Protein AF-A0A2V6IZF4-F1 (afdb_monomer_lite)

pLDDT: mean 82.44, std 20.6, range [27.8, 96.38]

Secondary structure (DSSP, 8-state):
--------STTTTTTTS---------------PPPP-----S--S-HHHHHHHHHTTS-HHHHHHHHHHHHHHHHHHHHHHHHHHHHHHHHHHTTHHHHHHHHHHHH-S-HHHHHHHHHHHHHHHHHHHHHHHHHIIIIIIHHHTT-----HHHHHHHHHHHHHHHHHHHHHHHHHHHHHHHH-TTTHHHHHHHHHHHHHHHHHHHIIIIIHHHH--EEE---HHHHHHHHHHHHHTT------EEE-

Radius of gyration: 24.0 Å; chains: 1; bounding box: 60×42×65 Å

Structure (mmCIF, N/CA/C/O backbone):
data_AF-A0A2V6IZF4-F1
#
_entry.id   AF-A0A2V6IZF4-F1
#
loop_
_atom_site.group_PDB
_atom_site.id
_atom_site.type_symbol
_atom_site.label_atom_id
_atom_site.label_alt_id
_atom_site.label_comp_id
_atom_site.label_asym_id
_atom_site.label_entity_id
_atom_site.label_seq_id
_atom_site.pdbx_PDB_ins_code
_atom_site.Cartn_x
_atom_site.Cartn_y
_atom_site.Cartn_z
_atom_site.occupancy
_atom_site.B_iso_or_equiv
_atom_site.auth_seq_id
_atom_site.auth_comp_id
_atom_site.auth_asym_id
_atom_site.auth_atom_id
_atom_site.pdbx_PDB_model_num
ATOM 1 N N . MET A 1 1 ? -26.951 24.761 8.069 1.00 35.50 1 MET A N 1
ATOM 2 C CA . MET A 1 1 ? -27.111 23.319 7.785 1.00 35.50 1 MET A CA 1
ATOM 3 C C . MET A 1 1 ? -26.136 22.961 6.669 1.00 35.50 1 MET A C 1
ATOM 5 O O . MET A 1 1 ? -26.513 22.867 5.514 1.00 35.50 1 MET A O 1
ATOM 9 N N . ILE A 1 2 ? -24.845 22.938 7.017 1.00 33.56 2 ILE A N 1
ATOM 10 C CA . ILE A 1 2 ? -23.708 22.856 6.089 1.00 33.56 2 ILE A CA 1
ATOM 11 C C . ILE A 1 2 ? -23.237 21.404 6.117 1.00 33.56 2 ILE A C 1
ATOM 13 O O . ILE A 1 2 ? -22.763 20.916 7.146 1.00 33.56 2 ILE A O 1
ATOM 17 N N . LEU A 1 3 ? -23.485 20.700 5.016 1.00 31.95 3 LEU A N 1
ATOM 18 C CA . LEU A 1 3 ? -23.194 19.286 4.853 1.00 31.95 3 LEU A CA 1
ATOM 19 C C . LEU A 1 3 ? -21.676 19.108 4.727 1.00 31.95 3 LEU A C 1
ATOM 21 O O . LEU A 1 3 ? -21.033 19.655 3.836 1.00 31.95 3 LEU A O 1
ATOM 25 N N . ARG A 1 4 ? -21.112 18.376 5.686 1.00 36.22 4 ARG A N 1
ATOM 26 C CA . ARG A 1 4 ? -19.690 18.069 5.829 1.00 36.22 4 ARG A CA 1
ATOM 27 C C . ARG A 1 4 ? -19.215 17.187 4.668 1.00 36.22 4 ARG A C 1
ATOM 29 O O . ARG A 1 4 ? -19.262 15.965 4.767 1.00 36.22 4 ARG A O 1
ATOM 36 N N . LEU A 1 5 ? -18.724 17.805 3.596 1.00 32.81 5 LEU A N 1
ATOM 37 C CA . LEU A 1 5 ? -17.809 17.170 2.645 1.00 32.81 5 LEU A CA 1
ATOM 38 C C . LEU A 1 5 ? -16.413 17.111 3.279 1.00 32.81 5 LEU A C 1
ATOM 40 O O . LEU A 1 5 ? -15.579 17.986 3.092 1.00 32.81 5 LEU A O 1
ATOM 44 N N . ALA A 1 6 ? -16.197 16.089 4.098 1.00 30.45 6 ALA A N 1
ATOM 45 C CA . ALA A 1 6 ? -14.875 15.652 4.544 1.00 30.45 6 ALA A CA 1
ATOM 46 C C . ALA A 1 6 ? -14.892 14.123 4.687 1.00 30.45 6 ALA A C 1
ATOM 48 O O . ALA A 1 6 ? -14.530 13.554 5.713 1.00 30.45 6 ALA A O 1
ATOM 49 N N . PHE A 1 7 ? -15.418 13.457 3.660 1.00 38.81 7 PHE A N 1
ATOM 50 C CA . PHE A 1 7 ? -15.092 12.069 3.369 1.00 38.81 7 PHE A CA 1
ATOM 51 C C . PHE A 1 7 ? -13.907 12.089 2.401 1.00 38.81 7 PHE A C 1
ATOM 53 O O . PHE A 1 7 ? -13.869 12.951 1.532 1.00 38.81 7 PHE A O 1
ATOM 60 N N . PHE A 1 8 ? -12.997 11.125 2.552 1.00 34.81 8 PHE A N 1
ATOM 61 C CA . PHE A 1 8 ? -11.749 10.926 1.799 1.00 34.81 8 PHE A CA 1
ATOM 62 C C . PHE A 1 8 ? -10.549 11.754 2.252 1.00 34.81 8 PHE A C 1
ATOM 64 O O . PHE A 1 8 ? -10.309 12.840 1.749 1.00 34.81 8 PHE A O 1
ATOM 71 N N . SER A 1 9 ? -9.734 11.178 3.144 1.00 27.80 9 SER A N 1
ATOM 72 C CA . SER A 1 9 ? -8.276 11.424 3.154 1.00 27.80 9 SER A CA 1
ATOM 73 C C . SER A 1 9 ? -7.474 10.370 3.930 1.00 27.80 9 SER A C 1
ATOM 75 O O . SER A 1 9 ? -6.283 10.235 3.696 1.00 27.80 9 SER A O 1
ATOM 77 N N . VAL A 1 10 ? -8.086 9.548 4.795 1.00 33.22 10 VAL A N 1
ATOM 78 C CA . VAL A 1 10 ? -7.321 8.540 5.572 1.00 33.22 10 VAL A CA 1
ATOM 79 C C . VAL A 1 10 ? -7.184 7.184 4.851 1.00 33.22 10 VAL A C 1
ATOM 81 O O . VAL A 1 10 ? -6.345 6.372 5.218 1.00 33.22 10 VAL A O 1
ATOM 84 N N . ALA A 1 11 ? -7.929 6.950 3.765 1.00 30.94 11 ALA A N 1
ATOM 85 C CA . ALA A 1 11 ? -7.804 5.728 2.958 1.00 30.94 11 ALA A CA 1
ATOM 86 C C . ALA A 1 11 ? -6.710 5.800 1.868 1.00 30.94 11 ALA A C 1
ATOM 88 O O . ALA A 1 11 ? -6.419 4.788 1.242 1.00 30.94 11 ALA A O 1
ATOM 89 N N . LEU A 1 12 ? -6.079 6.962 1.649 1.00 31.14 12 LEU A N 1
ATOM 90 C CA . LEU A 1 12 ? -5.143 7.165 0.531 1.00 31.14 12 LEU A CA 1
ATOM 91 C C . LEU A 1 12 ? -3.715 6.645 0.802 1.00 31.14 12 LEU A C 1
ATOM 93 O O . LEU A 1 12 ? -2.890 6.580 -0.104 1.00 31.14 12 LEU A O 1
ATOM 97 N N . VAL A 1 13 ? -3.403 6.263 2.043 1.00 36.53 13 VAL A N 1
ATOM 98 C CA . VAL A 1 13 ? -2.034 5.860 2.417 1.00 36.53 13 VAL A CA 1
ATOM 99 C C . VAL A 1 13 ? -1.785 4.366 2.187 1.00 36.53 13 VAL A C 1
ATOM 101 O O . VAL A 1 13 ? -0.644 3.965 1.996 1.00 36.53 13 VAL A O 1
ATOM 104 N N . VAL A 1 14 ? -2.829 3.533 2.134 1.00 37.81 14 VAL A N 1
ATOM 105 C CA . VAL A 1 14 ? -2.650 2.077 1.967 1.00 37.81 14 VAL A CA 1
ATOM 106 C C . VAL A 1 14 ? -2.653 1.654 0.492 1.00 37.81 14 VAL A C 1
ATOM 108 O O . VAL A 1 14 ? -2.014 0.667 0.151 1.00 37.81 14 VAL A O 1
ATOM 111 N N . SER A 1 15 ? -3.279 2.423 -0.402 1.00 33.78 15 SER A N 1
ATOM 112 C CA . SER A 1 15 ? -3.381 2.068 -1.830 1.00 33.78 15 SER A CA 1
ATOM 113 C C . SER A 1 15 ? -2.195 2.520 -2.692 1.00 33.78 15 SER A C 1
ATOM 115 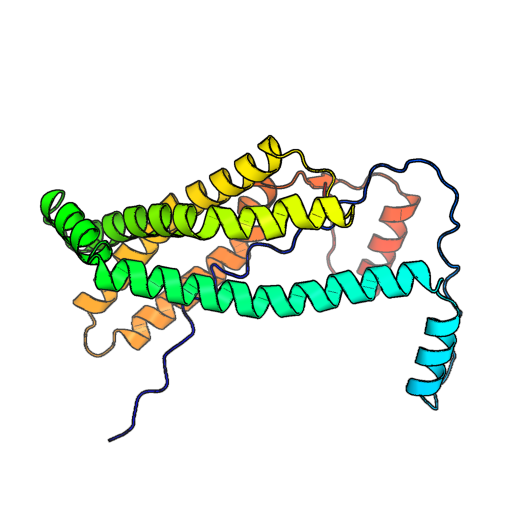O O . SER A 1 15 ? -2.181 2.238 -3.883 1.00 33.78 15 SER A O 1
ATOM 117 N N . SER A 1 16 ? -1.219 3.229 -2.116 1.00 30.30 16 SER A N 1
ATOM 118 C CA . SER A 1 16 ? -0.100 3.828 -2.867 1.00 30.30 16 SER A CA 1
ATOM 119 C C . SER A 1 16 ? 1.231 3.087 -2.680 1.00 30.30 16 SER A C 1
ATOM 121 O O . SER A 1 16 ? 2.231 3.463 -3.285 1.00 30.30 16 SER A O 1
ATOM 123 N N . ILE A 1 17 ? 1.272 2.042 -1.844 1.00 40.56 17 ILE A N 1
ATOM 124 C CA . ILE A 1 17 ? 2.478 1.229 -1.637 1.00 40.56 17 ILE A CA 1
ATOM 125 C C . ILE A 1 17 ? 2.411 0.050 -2.602 1.00 40.56 17 ILE A C 1
ATOM 127 O O . ILE A 1 17 ? 1.949 -1.037 -2.268 1.00 40.56 17 ILE A O 1
ATOM 131 N N . GLY A 1 18 ? 2.809 0.321 -3.835 1.00 37.06 18 GLY A N 1
ATOM 132 C CA . GLY A 1 18 ? 2.822 -0.662 -4.904 1.00 37.06 18 GLY A CA 1
ATOM 133 C C . GLY A 1 18 ? 3.029 0.005 -6.249 1.00 37.06 18 GLY A C 1
ATOM 134 O O . GLY A 1 18 ? 2.241 -0.206 -7.161 1.00 37.06 18 GLY A O 1
ATOM 135 N N . LEU A 1 19 ? 4.068 0.833 -6.384 1.00 33.81 19 LEU A N 1
ATOM 136 C CA . LEU A 1 19 ? 4.702 0.925 -7.695 1.00 33.81 19 LEU A CA 1
ATOM 137 C C . LEU A 1 19 ? 5.264 -0.480 -7.952 1.00 33.81 19 LEU A C 1
ATOM 139 O O . LEU A 1 19 ? 6.112 -0.903 -7.161 1.00 33.81 19 LEU A O 1
ATOM 143 N N . PRO A 1 20 ? 4.795 -1.237 -8.963 1.00 34.06 20 PRO A N 1
ATOM 144 C CA . PRO A 1 20 ? 5.537 -2.411 -9.381 1.00 34.06 20 PRO A CA 1
ATOM 145 C C . PRO A 1 20 ? 6.931 -1.906 -9.745 1.00 34.06 20 PRO A C 1
ATOM 147 O O . PRO A 1 20 ? 7.088 -1.061 -10.630 1.00 34.06 20 PRO A O 1
ATOM 150 N N . ALA A 1 21 ? 7.936 -2.343 -8.986 1.00 33.66 21 ALA A N 1
ATOM 151 C CA . ALA A 1 21 ? 9.316 -2.141 -9.369 1.00 33.66 21 ALA A CA 1
ATOM 152 C C . ALA A 1 21 ? 9.441 -2.741 -10.768 1.00 33.66 21 ALA A C 1
ATOM 154 O O . ALA A 1 21 ? 9.201 -3.932 -10.962 1.00 33.66 21 ALA A O 1
ATOM 155 N N . GLN A 1 22 ? 9.722 -1.895 -11.755 1.00 32.72 22 GLN A N 1
ATOM 156 C CA . GLN A 1 22 ? 9.949 -2.326 -13.122 1.00 32.72 22 GLN A CA 1
ATOM 157 C C . GLN A 1 22 ? 11.264 -3.109 -13.113 1.00 32.72 22 GLN A C 1
ATOM 159 O O . GLN A 1 22 ? 12.346 -2.539 -13.246 1.00 32.72 22 GLN A O 1
ATOM 164 N N . GLN A 1 23 ? 11.170 -4.410 -12.835 1.00 36.34 23 GLN A N 1
ATOM 165 C CA . GLN A 1 23 ? 12.308 -5.310 -12.790 1.00 36.34 23 GLN A CA 1
ATOM 166 C C . GLN A 1 23 ? 12.871 -5.409 -14.200 1.00 36.34 23 GLN A C 1
ATOM 168 O O . GLN A 1 23 ? 12.231 -5.911 -15.124 1.00 36.34 23 GLN A O 1
ATOM 173 N N . THR A 1 24 ? 14.089 -4.911 -14.374 1.00 38.06 24 THR A N 1
ATOM 174 C CA . THR A 1 24 ? 14.852 -5.122 -15.595 1.00 38.06 24 THR A CA 1
ATOM 175 C C . THR A 1 24 ? 15.095 -6.623 -15.742 1.00 38.06 24 THR A C 1
ATOM 177 O O . THR A 1 24 ? 15.747 -7.268 -14.920 1.00 38.06 24 THR A O 1
ATOM 180 N N . SER A 1 25 ? 14.488 -7.217 -16.771 1.00 32.62 25 SER A N 1
ATOM 181 C CA . SER A 1 25 ? 14.649 -8.634 -17.084 1.00 32.62 25 SER A CA 1
ATOM 182 C C . SER A 1 25 ? 16.133 -8.967 -17.307 1.00 32.62 25 SER A C 1
ATOM 184 O O . SER A 1 25 ? 16.862 -8.141 -17.864 1.00 32.62 25 SER A O 1
ATOM 186 N N . PRO A 1 26 ? 16.608 -10.168 -16.923 1.00 37.72 26 PRO A N 1
ATOM 187 C CA . PRO A 1 26 ? 17.951 -10.605 -17.269 1.00 37.72 26 PRO A CA 1
ATOM 188 C C . PRO A 1 26 ? 18.076 -10.652 -18.792 1.00 37.72 26 PRO A C 1
ATOM 190 O O . PRO A 1 26 ? 17.267 -11.271 -19.481 1.00 37.72 26 PRO A O 1
ATOM 193 N N . THR A 1 27 ? 19.083 -9.954 -19.302 1.00 35.75 27 THR A N 1
ATOM 194 C CA . THR A 1 27 ? 19.377 -9.769 -20.719 1.00 35.75 27 THR A CA 1
ATOM 195 C C . THR A 1 27 ? 19.627 -11.118 -21.397 1.00 35.75 27 THR A C 1
ATOM 197 O O . THR A 1 27 ? 20.761 -11.584 -21.492 1.00 35.75 27 THR A O 1
ATOM 200 N N . THR A 1 28 ? 18.585 -11.766 -21.920 1.00 35.34 28 THR A N 1
ATOM 201 C CA . THR A 1 28 ? 18.767 -12.643 -23.080 1.00 35.34 28 THR A CA 1
ATOM 202 C C . THR A 1 28 ? 19.218 -11.733 -24.206 1.00 35.34 28 THR A C 1
ATOM 204 O O . THR A 1 28 ? 18.474 -10.851 -24.628 1.00 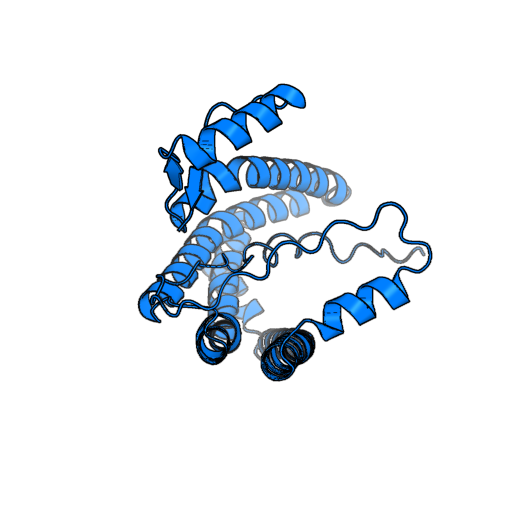35.34 28 THR A O 1
ATOM 207 N N . ALA A 1 29 ? 20.468 -11.898 -24.629 1.00 37.34 29 ALA A N 1
ATOM 208 C CA . ALA A 1 29 ? 21.088 -11.164 -25.718 1.00 37.34 29 ALA A CA 1
ATOM 209 C C . ALA A 1 29 ? 20.381 -11.465 -27.052 1.00 37.34 29 ALA A C 1
ATOM 211 O O . ALA A 1 29 ? 20.901 -12.189 -27.892 1.00 37.34 29 ALA A O 1
ATOM 212 N N . ASN A 1 30 ? 19.189 -10.907 -27.247 1.00 36.12 30 ASN A N 1
ATOM 213 C CA . ASN A 1 30 ? 18.695 -10.571 -28.567 1.00 36.12 30 ASN A CA 1
ATOM 214 C C . ASN A 1 30 ? 19.044 -9.102 -28.773 1.00 36.12 30 ASN A C 1
ATOM 216 O O . ASN A 1 30 ? 18.530 -8.226 -28.082 1.00 36.12 30 ASN A O 1
ATOM 220 N N . ALA A 1 31 ? 19.983 -8.858 -29.682 1.00 37.97 31 ALA A N 1
ATOM 221 C CA . ALA A 1 31 ? 20.458 -7.540 -30.068 1.00 37.97 31 ALA A CA 1
ATOM 222 C C . ALA A 1 31 ? 19.381 -6.773 -30.857 1.00 37.97 31 ALA A C 1
ATOM 224 O O . ALA A 1 31 ? 19.562 -6.461 -32.031 1.00 37.97 31 ALA A O 1
ATOM 225 N N . LEU A 1 32 ? 18.248 -6.472 -30.223 1.00 39.12 32 LEU A N 1
ATOM 226 C CA . LEU A 1 32 ? 17.398 -5.375 -30.660 1.00 39.12 32 LEU A CA 1
ATOM 227 C C . LEU A 1 32 ? 18.076 -4.113 -30.137 1.00 39.12 32 LEU A C 1
ATOM 229 O O . LEU A 1 32 ? 18.081 -3.847 -28.936 1.00 39.12 32 LEU A O 1
ATOM 233 N N . ALA A 1 33 ? 18.777 -3.420 -31.034 1.00 40.69 33 ALA A N 1
ATOM 234 C CA . ALA A 1 33 ? 19.416 -2.151 -30.732 1.00 40.69 33 ALA A CA 1
ATOM 235 C C . ALA A 1 33 ? 18.398 -1.241 -30.037 1.00 40.69 33 ALA A C 1
ATOM 237 O O . ALA A 1 33 ? 17.324 -0.996 -30.587 1.00 40.69 33 ALA A O 1
ATOM 238 N N . SER A 1 34 ? 18.726 -0.752 -28.838 1.00 40.34 34 SER A N 1
ATOM 239 C CA . SER A 1 34 ? 17.957 0.323 -28.217 1.00 40.34 34 SER A CA 1
ATOM 240 C C . SER A 1 34 ? 17.778 1.430 -29.259 1.00 40.34 34 SER A C 1
ATOM 242 O O . SER A 1 34 ? 18.777 1.791 -29.893 1.00 40.34 34 SER A O 1
ATOM 244 N N . PRO A 1 35 ? 16.558 1.953 -29.478 1.00 47.44 35 PRO A N 1
ATOM 245 C CA . PRO A 1 35 ? 16.359 3.011 -30.454 1.00 47.44 35 PRO A CA 1
ATOM 246 C C . PRO A 1 35 ? 17.303 4.162 -30.109 1.00 47.44 35 PRO A C 1
ATOM 248 O O . PRO A 1 35 ? 17.326 4.649 -28.975 1.00 47.44 35 PRO A O 1
ATOM 251 N N . THR A 1 36 ? 18.146 4.542 -31.071 1.00 44.56 36 THR A N 1
ATOM 252 C CA . THR A 1 36 ? 19.054 5.681 -30.942 1.00 44.56 36 THR A CA 1
ATOM 253 C C . THR A 1 36 ? 18.227 6.881 -30.484 1.00 44.56 36 THR A C 1
ATOM 255 O O . THR A 1 36 ? 17.188 7.126 -31.103 1.00 44.56 36 THR A O 1
ATOM 258 N N . PRO A 1 37 ? 18.627 7.625 -29.433 1.00 49.09 37 PRO A N 1
ATOM 259 C CA . PRO A 1 37 ? 17.886 8.804 -29.012 1.00 49.09 37 PRO A CA 1
ATOM 260 C C . PRO A 1 37 ? 17.675 9.714 -30.221 1.00 49.09 37 PRO A C 1
ATOM 262 O O . PRO A 1 37 ? 18.643 10.218 -30.797 1.00 49.09 37 PRO A O 1
ATOM 265 N N . ALA A 1 38 ? 16.420 9.867 -30.648 1.00 55.69 38 ALA A N 1
ATOM 266 C CA . ALA A 1 38 ? 16.079 10.805 -31.701 1.00 55.69 38 ALA A CA 1
ATOM 267 C C . ALA A 1 38 ? 16.549 12.188 -31.234 1.00 55.69 38 ALA A C 1
ATOM 269 O O . ALA A 1 38 ? 16.260 12.593 -30.105 1.00 55.69 38 ALA A O 1
ATOM 270 N N . ALA A 1 39 ? 17.340 12.873 -32.064 1.00 52.44 39 ALA A N 1
ATOM 271 C CA . ALA A 1 39 ? 17.850 14.200 -31.746 1.00 52.44 39 ALA A CA 1
ATOM 272 C C . ALA A 1 39 ? 16.686 15.099 -31.303 1.00 52.44 39 ALA A C 1
ATOM 274 O O . ALA A 1 39 ? 15.689 15.193 -32.018 1.00 52.44 39 ALA A O 1
ATOM 275 N N . ILE A 1 40 ? 16.804 15.734 -30.130 1.00 52.22 40 ILE A N 1
ATOM 276 C CA . ILE A 1 40 ? 15.790 16.665 -29.621 1.00 52.22 40 ILE A CA 1
ATOM 277 C C . ILE A 1 40 ? 15.668 17.796 -30.652 1.00 52.22 40 ILE A C 1
ATOM 279 O O . ILE A 1 40 ? 16.639 18.540 -30.829 1.00 52.22 40 ILE A O 1
ATOM 283 N N . PRO A 1 41 ? 14.529 17.944 -31.354 1.00 55.75 41 PRO A N 1
ATOM 284 C CA . PRO A 1 41 ? 14.370 19.019 -32.319 1.00 55.75 41 PRO A CA 1
ATOM 285 C C . PRO A 1 41 ? 14.441 20.352 -31.570 1.00 55.75 41 PRO A C 1
ATOM 287 O O . PRO A 1 41 ? 13.654 20.602 -30.654 1.00 55.75 41 PRO A O 1
ATOM 290 N N . ALA A 1 42 ? 15.397 21.210 -31.924 1.00 53.97 42 ALA A N 1
ATOM 291 C CA . ALA A 1 42 ? 15.459 22.565 -31.392 1.00 53.97 42 ALA A CA 1
ATOM 292 C C . ALA A 1 42 ? 14.271 23.366 -31.956 1.00 53.97 42 ALA A C 1
ATOM 294 O O . ALA A 1 42 ? 14.316 23.832 -33.091 1.00 53.97 42 ALA A O 1
ATOM 295 N N . GLY A 1 43 ? 13.199 23.483 -31.165 1.00 62.97 43 GLY A N 1
ATOM 296 C CA . GLY A 1 43 ? 11.967 24.191 -31.526 1.00 62.97 43 GLY A CA 1
ATOM 297 C C . GLY A 1 43 ? 10.883 23.266 -32.082 1.00 62.97 43 GLY A C 1
ATOM 298 O O . GLY A 1 43 ? 10.713 23.141 -33.291 1.00 62.97 43 GLY A O 1
ATOM 299 N N . ILE A 1 44 ? 10.104 22.640 -31.197 1.00 61.88 44 ILE A N 1
ATOM 300 C CA . ILE A 1 44 ? 8.882 21.924 -31.579 1.00 61.88 44 ILE A CA 1
ATOM 301 C C . ILE A 1 44 ? 7.795 22.975 -31.847 1.00 61.88 44 ILE A C 1
ATOM 303 O O . ILE A 1 44 ? 7.176 23.482 -30.915 1.00 61.88 44 ILE A O 1
ATOM 307 N N . ALA A 1 45 ? 7.601 23.350 -33.113 1.00 70.38 45 ALA A N 1
ATOM 308 C CA . ALA A 1 45 ? 6.557 24.300 -33.512 1.00 70.38 45 ALA A CA 1
ATOM 309 C C . ALA A 1 45 ? 5.144 23.681 -33.465 1.00 70.38 45 ALA A C 1
ATOM 311 O O . ALA A 1 45 ? 4.177 24.389 -33.196 1.00 70.38 45 ALA A O 1
ATOM 312 N N . ASP A 1 46 ? 5.044 22.365 -33.687 1.00 81.81 46 ASP A N 1
ATOM 313 C CA . ASP A 1 46 ? 3.818 21.571 -33.569 1.00 81.81 46 ASP A CA 1
ATOM 314 C C . ASP A 1 46 ? 4.115 20.264 -32.802 1.00 81.81 46 ASP A C 1
ATOM 316 O O . ASP A 1 46 ? 4.719 19.337 -33.359 1.00 81.81 46 ASP A O 1
ATOM 320 N N . PRO A 1 47 ? 3.729 20.184 -31.516 1.00 82.25 47 PRO A N 1
ATOM 321 C CA . PRO A 1 47 ? 3.911 18.990 -30.699 1.00 82.25 47 PRO A CA 1
ATOM 322 C C . PRO A 1 47 ? 3.233 17.750 -31.273 1.00 82.25 47 PRO A C 1
ATOM 324 O O . PRO A 1 47 ? 3.787 16.660 -31.165 1.00 82.25 47 PRO A O 1
ATOM 327 N N . GLU A 1 48 ? 2.072 17.895 -31.914 1.00 84.38 48 GLU A N 1
ATOM 328 C CA . GLU A 1 48 ? 1.306 16.749 -32.394 1.00 84.38 48 GLU A CA 1
ATOM 329 C C . GLU A 1 48 ? 1.985 16.102 -33.605 1.00 84.38 48 GLU A C 1
ATOM 331 O O . GLU A 1 48 ? 2.148 14.880 -33.651 1.00 84.38 48 GLU A O 1
ATOM 336 N N . ALA A 1 49 ? 2.462 16.912 -34.555 1.00 84.81 49 ALA A N 1
ATOM 337 C CA . ALA A 1 49 ? 3.241 16.424 -35.690 1.00 84.81 49 ALA A CA 1
ATOM 338 C C . ALA A 1 49 ? 4.548 15.744 -35.249 1.00 84.81 49 ALA A C 1
ATOM 340 O O . ALA A 1 49 ? 4.891 14.684 -35.774 1.00 84.81 49 ALA A O 1
ATOM 341 N N . ALA A 1 50 ? 5.250 16.308 -34.258 1.00 83.50 50 ALA A N 1
ATOM 342 C CA . ALA A 1 50 ? 6.468 15.711 -33.710 1.00 83.50 50 ALA A CA 1
ATOM 343 C C . ALA A 1 50 ? 6.191 14.367 -33.010 1.00 83.50 50 ALA A C 1
ATOM 345 O O . ALA A 1 50 ? 6.931 13.404 -33.212 1.00 83.50 50 ALA A O 1
ATOM 346 N N . THR A 1 51 ? 5.104 14.271 -32.235 1.00 84.88 51 THR A N 1
ATOM 347 C CA . THR A 1 51 ? 4.686 13.014 -31.602 1.00 84.88 51 THR A CA 1
ATOM 348 C C . THR A 1 51 ? 4.315 11.958 -32.638 1.00 84.88 51 THR A C 1
ATOM 350 O O . THR A 1 51 ? 4.759 10.821 -32.504 1.00 84.88 51 THR A O 1
ATOM 353 N N . ARG A 1 52 ? 3.558 12.305 -33.689 1.00 84.62 52 ARG A N 1
ATOM 354 C CA . ARG A 1 52 ? 3.221 11.352 -34.763 1.00 84.62 52 ARG A CA 1
ATOM 355 C C . ARG A 1 52 ? 4.471 10.841 -35.475 1.00 84.62 52 ARG A C 1
ATOM 357 O O . ARG A 1 52 ? 4.638 9.635 -35.581 1.00 84.62 52 ARG A O 1
ATOM 364 N N . ALA A 1 53 ? 5.383 11.737 -35.853 1.00 86.00 53 ALA A N 1
ATOM 365 C CA . ALA A 1 53 ? 6.633 11.354 -36.505 1.00 86.00 53 ALA A CA 1
ATOM 366 C C . ALA A 1 53 ? 7.481 10.402 -35.644 1.00 86.00 53 ALA A C 1
ATOM 368 O O . ALA A 1 53 ? 8.116 9.498 -36.176 1.00 86.00 53 ALA A O 1
ATOM 369 N N . TRP A 1 54 ? 7.481 10.578 -34.318 1.00 83.56 54 TRP A N 1
ATOM 370 C CA . TRP A 1 54 ? 8.141 9.651 -33.398 1.00 83.56 54 TRP A CA 1
ATOM 371 C C . TRP A 1 54 ? 7.389 8.321 -33.267 1.00 83.56 54 TRP A C 1
ATOM 373 O O . TRP A 1 54 ? 8.016 7.267 -33.327 1.00 83.56 54 TRP A O 1
ATOM 383 N N . LEU A 1 55 ? 6.058 8.340 -33.148 1.00 82.94 55 LEU A N 1
ATOM 384 C CA . LEU A 1 55 ? 5.242 7.121 -33.099 1.00 82.94 55 LEU A CA 1
ATOM 385 C C . LEU A 1 55 ? 5.389 6.275 -34.370 1.00 82.94 55 LEU A C 1
ATOM 387 O O . LEU A 1 55 ? 5.364 5.053 -34.281 1.00 82.94 55 LEU A O 1
ATOM 391 N N . ASP A 1 56 ? 5.593 6.909 -35.524 1.00 86.44 56 ASP A N 1
ATOM 392 C CA . ASP A 1 56 ? 5.837 6.224 -36.797 1.00 86.44 56 ASP A CA 1
ATOM 393 C C . ASP A 1 56 ? 7.197 5.498 -36.835 1.00 86.44 56 ASP A C 1
ATOM 395 O O . ASP A 1 56 ? 7.403 4.623 -37.674 1.00 86.44 56 ASP A O 1
ATOM 399 N N . THR A 1 57 ? 8.127 5.817 -35.922 1.00 87.81 57 THR A N 1
ATOM 400 C CA . THR A 1 57 ? 9.392 5.070 -35.773 1.00 87.81 57 THR A CA 1
ATOM 401 C C . THR A 1 57 ? 9.245 3.771 -34.982 1.00 87.81 57 THR A C 1
ATOM 403 O O . THR A 1 57 ? 10.156 2.942 -35.007 1.00 87.81 57 THR A O 1
ATOM 406 N N . MET A 1 58 ? 8.119 3.574 -34.288 1.00 86.62 58 MET A N 1
ATOM 407 C CA . MET A 1 58 ? 7.887 2.393 -33.460 1.00 86.62 58 MET A CA 1
ATOM 408 C C . MET A 1 58 ? 7.297 1.232 -34.272 1.00 86.62 58 MET A C 1
ATOM 410 O O . MET A 1 58 ? 6.373 1.445 -35.062 1.00 86.62 58 MET A O 1
ATOM 414 N N . PRO A 1 59 ? 7.763 -0.012 -34.052 1.00 91.75 59 PRO A N 1
ATOM 415 C CA . PRO A 1 59 ? 7.136 -1.194 -34.631 1.00 91.75 59 PRO A CA 1
ATOM 416 C C . PRO A 1 59 ? 5.648 -1.284 -34.255 1.00 91.75 59 PRO A C 1
ATOM 418 O O . PRO A 1 59 ? 5.259 -1.085 -33.101 1.00 91.75 59 PRO A O 1
ATOM 421 N N . ALA A 1 60 ? 4.795 -1.584 -35.238 1.00 87.75 60 ALA A N 1
ATOM 422 C CA . ALA A 1 60 ? 3.343 -1.609 -35.043 1.00 87.75 60 ALA A CA 1
ATOM 423 C C . ALA A 1 60 ? 2.890 -2.683 -34.034 1.00 87.75 60 ALA A C 1
ATOM 425 O O . ALA A 1 60 ? 1.889 -2.501 -33.343 1.00 87.75 60 ALA A O 1
ATOM 426 N N . ASP A 1 61 ? 3.630 -3.787 -33.931 1.00 88.94 61 ASP A N 1
ATOM 427 C CA . ASP A 1 61 ? 3.405 -4.873 -32.978 1.00 88.94 61 ASP A CA 1
ATOM 428 C C . ASP A 1 61 ? 3.741 -4.469 -31.535 1.00 88.94 61 ASP A C 1
ATOM 430 O O . ASP A 1 61 ? 2.968 -4.765 -30.620 1.00 88.94 61 ASP A O 1
ATOM 434 N N . GLU A 1 62 ? 4.835 -3.731 -31.321 1.00 87.12 62 GLU A N 1
ATOM 435 C CA . GLU A 1 62 ? 5.187 -3.186 -30.003 1.00 87.12 62 GLU A CA 1
ATOM 436 C C . GLU A 1 62 ? 4.156 -2.158 -29.532 1.00 87.12 62 GLU A C 1
ATOM 438 O O . GLU A 1 62 ? 3.715 -2.198 -28.379 1.00 87.12 62 GLU A O 1
ATOM 443 N N . LYS A 1 63 ? 3.706 -1.289 -30.445 1.00 88.44 63 LYS A N 1
ATOM 444 C CA . LYS A 1 63 ? 2.646 -0.319 -30.164 1.00 88.44 63 LYS A CA 1
ATOM 445 C C . LYS A 1 63 ? 1.338 -1.012 -29.780 1.00 88.44 63 LYS A C 1
ATOM 447 O O . LYS A 1 63 ? 0.781 -0.709 -28.731 1.00 88.44 63 LYS A O 1
ATOM 452 N N . ALA A 1 64 ? 0.889 -1.995 -30.562 1.00 91.00 64 ALA A N 1
ATOM 453 C CA . ALA A 1 64 ? -0.339 -2.733 -30.265 1.00 91.00 64 ALA A CA 1
ATOM 454 C C . ALA A 1 64 ? -0.271 -3.476 -28.917 1.00 91.00 64 ALA A C 1
ATOM 456 O O . ALA A 1 64 ? -1.256 -3.519 -28.180 1.00 91.00 64 ALA A O 1
ATOM 457 N N . ARG A 1 65 ? 0.895 -4.038 -28.562 1.00 90.62 65 ARG A N 1
ATOM 458 C CA . ARG A 1 65 ? 1.111 -4.684 -27.256 1.00 90.62 65 ARG A CA 1
ATOM 459 C C . ARG A 1 65 ? 1.053 -3.680 -26.104 1.00 90.62 65 ARG A C 1
ATOM 461 O O . ARG A 1 65 ? 0.462 -3.990 -25.070 1.00 90.62 65 ARG A O 1
ATOM 468 N N . SER A 1 66 ? 1.657 -2.506 -26.282 1.00 90.75 66 SER A N 1
ATOM 469 C CA . SER A 1 66 ? 1.584 -1.396 -25.329 1.00 90.75 66 SER A CA 1
ATOM 470 C C . SER A 1 66 ? 0.136 -0.951 -25.128 1.00 90.75 66 SER A C 1
ATOM 472 O O . SER A 1 66 ? -0.345 -0.927 -23.996 1.00 90.75 66 SER A O 1
ATOM 474 N N . ASP A 1 67 ? -0.585 -0.681 -26.215 1.00 92.44 67 ASP A N 1
ATOM 475 C CA . ASP A 1 67 ? -1.976 -0.226 -26.174 1.00 92.44 67 ASP A CA 1
ATOM 476 C C . ASP A 1 67 ? -2.871 -1.255 -25.464 1.00 92.44 67 ASP A C 1
ATOM 478 O O . ASP A 1 67 ? -3.582 -0.904 -24.525 1.00 92.44 67 ASP A O 1
ATOM 482 N N . ALA A 1 68 ? -2.751 -2.546 -25.796 1.00 93.50 68 ALA A N 1
ATOM 483 C CA . ALA A 1 68 ? -3.496 -3.616 -25.126 1.00 93.50 68 ALA A CA 1
ATOM 484 C C . ALA A 1 68 ? -3.198 -3.702 -23.616 1.00 93.50 68 ALA A C 1
ATOM 486 O O . ALA A 1 68 ? -4.103 -3.926 -22.802 1.00 93.50 68 ALA A O 1
ATOM 487 N N . TYR A 1 69 ? -1.936 -3.496 -23.224 1.00 93.19 69 TYR A N 1
ATOM 488 C CA . TYR A 1 69 ? -1.559 -3.420 -21.818 1.00 93.19 69 TYR A CA 1
ATOM 489 C C . TYR A 1 69 ? -2.210 -2.206 -21.139 1.00 93.19 69 TYR A C 1
ATOM 491 O O . TYR A 1 69 ? -2.853 -2.358 -20.103 1.00 93.19 69 TYR A O 1
ATOM 499 N N . PHE A 1 70 ? -2.125 -1.004 -21.704 1.00 92.75 70 PHE A N 1
ATOM 500 C CA . PHE A 1 70 ? -2.715 0.182 -21.076 1.00 92.75 70 PHE A CA 1
ATOM 501 C C . PHE A 1 70 ? -4.246 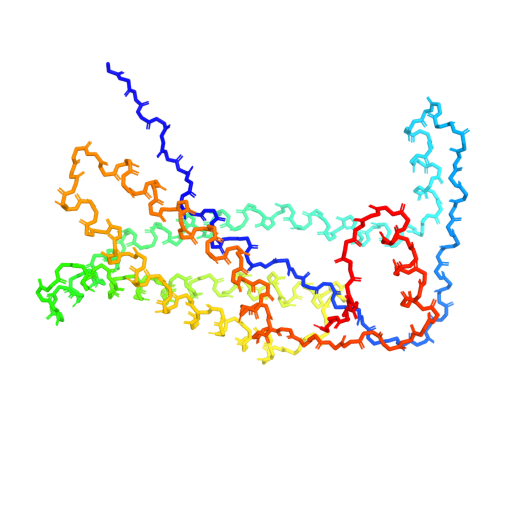0.136 -21.031 1.00 92.75 70 PHE A C 1
ATOM 503 O O . PHE A 1 70 ? -4.835 0.398 -19.980 1.00 92.75 70 PHE A O 1
ATOM 510 N N . GLU A 1 71 ? -4.896 -0.280 -22.115 1.00 93.19 71 GLU A N 1
ATOM 511 C CA . GLU A 1 71 ? -6.352 -0.415 -22.177 1.00 93.19 71 GLU A CA 1
ATOM 512 C C . GLU A 1 71 ? -6.881 -1.440 -21.174 1.00 93.19 71 GLU A C 1
ATOM 514 O O . GLU A 1 71 ? -7.865 -1.187 -20.471 1.00 93.19 71 GLU A O 1
ATOM 519 N N . GLY A 1 72 ? -6.191 -2.577 -21.037 1.00 91.75 72 GLY A N 1
ATOM 520 C CA . GLY A 1 72 ? -6.508 -3.561 -20.007 1.00 91.75 72 GLY A CA 1
ATOM 521 C C . GLY A 1 72 ? -6.418 -2.975 -18.595 1.00 91.75 72 GLY A C 1
ATOM 522 O O . GLY A 1 72 ? -7.260 -3.279 -17.751 1.00 91.75 72 GLY A O 1
ATOM 523 N N . SER A 1 73 ? -5.450 -2.088 -18.339 1.00 90.81 73 SER A N 1
ATOM 524 C CA . SER A 1 73 ? -5.289 -1.437 -17.032 1.00 90.81 73 SER A CA 1
ATOM 525 C C . SER A 1 73 ? -6.465 -0.510 -16.711 1.00 90.81 73 SER A C 1
ATOM 527 O O . SER A 1 73 ? -6.876 -0.429 -15.556 1.00 90.81 73 SER A O 1
ATOM 529 N N . TYR A 1 74 ? -7.080 0.136 -17.708 1.00 92.62 74 TYR A N 1
ATOM 530 C CA . TYR A 1 74 ? -8.283 0.946 -17.479 1.00 92.62 74 TYR A CA 1
ATOM 531 C C . TYR A 1 74 ? -9.479 0.099 -17.035 1.00 92.62 74 TYR A C 1
ATOM 533 O O . TYR A 1 74 ? -10.221 0.497 -16.135 1.00 92.62 74 TYR A O 1
ATOM 541 N N . TRP A 1 75 ? -9.640 -1.100 -17.597 1.00 94.38 75 TRP A N 1
ATOM 542 C CA . TRP A 1 75 ? -10.670 -2.037 -17.145 1.00 94.38 75 TRP A CA 1
ATOM 543 C C . TRP A 1 75 ? -10.420 -2.543 -15.725 1.00 94.38 75 TRP A C 1
ATOM 545 O O . TRP A 1 75 ? -11.375 -2.722 -14.966 1.00 94.38 75 TRP A O 1
ATOM 555 N N . LEU A 1 76 ? -9.158 -2.724 -15.330 1.00 92.06 76 LEU A N 1
ATOM 556 C CA . LEU A 1 76 ? -8.811 -3.101 -13.959 1.00 92.06 76 LEU A CA 1
ATOM 557 C C . LEU A 1 76 ? -9.229 -2.047 -12.933 1.00 92.06 76 LEU A C 1
ATOM 559 O O . LEU A 1 76 ? -9.634 -2.413 -11.834 1.00 92.06 76 LEU A O 1
ATOM 563 N N . ILE A 1 77 ? -9.223 -0.757 -13.279 1.00 91.50 77 ILE A N 1
ATOM 564 C CA . ILE A 1 77 ? -9.739 0.298 -12.388 1.00 91.50 77 ILE A CA 1
ATOM 565 C C . ILE A 1 77 ? -11.219 0.044 -12.064 1.00 91.50 77 ILE A C 1
ATOM 567 O O . ILE A 1 77 ? -11.626 0.102 -10.900 1.00 91.50 77 ILE A O 1
ATOM 571 N N . LEU A 1 78 ? -12.025 -0.286 -13.079 1.00 93.31 78 LEU A N 1
ATOM 572 C CA . LEU A 1 78 ? -13.434 -0.626 -12.886 1.00 93.31 78 LEU A CA 1
ATOM 573 C C . LEU A 1 78 ? -13.591 -1.905 -12.054 1.00 93.31 78 LEU A C 1
ATOM 575 O O . LEU A 1 78 ? -14.389 -1.927 -11.119 1.00 93.31 78 LEU A O 1
ATOM 579 N N . TRP A 1 79 ? -12.830 -2.958 -12.355 1.00 94.44 79 TRP A N 1
ATOM 580 C CA . TRP A 1 79 ? -12.900 -4.215 -11.606 1.00 94.44 79 TRP A CA 1
ATOM 581 C C . TRP A 1 79 ? -12.484 -4.057 -10.143 1.00 94.44 79 TRP A C 1
ATOM 583 O O . TRP A 1 79 ? -13.189 -4.560 -9.270 1.00 94.44 79 TRP A O 1
ATOM 593 N N . ASN A 1 80 ? -11.430 -3.292 -9.853 1.00 92.38 80 ASN A N 1
ATOM 594 C CA . ASN A 1 80 ? -11.032 -2.936 -8.490 1.00 92.38 80 ASN A CA 1
ATOM 595 C C . ASN A 1 80 ? -12.166 -2.244 -7.735 1.00 92.38 80 ASN A C 1
ATOM 597 O O . ASN A 1 80 ? -12.473 -2.597 -6.592 1.00 92.38 80 ASN A O 1
ATOM 601 N N . PHE A 1 81 ? -12.834 -1.286 -8.379 1.00 93.94 81 PHE A N 1
ATOM 602 C CA . PHE A 1 81 ? -13.997 -0.623 -7.800 1.00 93.94 81 PHE A CA 1
ATOM 603 C C . PHE A 1 81 ? -15.139 -1.613 -7.523 1.00 93.94 81 PHE A C 1
ATOM 605 O O . PHE A 1 81 ? -15.662 -1.650 -6.407 1.00 93.94 81 PHE A O 1
ATOM 612 N N . LEU A 1 82 ? -15.504 -2.447 -8.501 1.00 96.12 82 LEU A N 1
ATOM 613 C CA . LEU A 1 82 ? -16.590 -3.421 -8.365 1.00 96.12 82 LEU A CA 1
ATOM 614 C C . LEU A 1 82 ? -16.302 -4.458 -7.276 1.00 96.12 82 LEU A C 1
ATOM 616 O O . LEU A 1 82 ? -17.181 -4.745 -6.465 1.00 96.12 82 LEU A O 1
ATOM 620 N N . VAL A 1 83 ? -15.077 -4.981 -7.213 1.00 93.38 83 VAL A N 1
ATOM 621 C CA . VAL A 1 83 ? -14.641 -5.915 -6.168 1.00 93.38 83 VAL A CA 1
ATOM 622 C C . VAL A 1 83 ? -14.657 -5.235 -4.803 1.00 93.38 83 VAL A C 1
ATOM 624 O O . VAL A 1 83 ? -15.188 -5.805 -3.854 1.00 93.38 83 VAL A O 1
ATOM 627 N N . THR A 1 84 ? -14.188 -3.991 -4.697 1.00 93.44 84 THR A N 1
ATOM 628 C CA . THR A 1 84 ? -14.256 -3.214 -3.449 1.00 93.44 84 THR A CA 1
ATOM 629 C C . THR A 1 84 ? -15.698 -3.049 -2.968 1.00 93.44 84 THR A C 1
ATOM 631 O O . THR A 1 84 ? -15.995 -3.289 -1.795 1.00 93.44 84 THR A O 1
ATOM 634 N N . VAL A 1 85 ? -16.617 -2.686 -3.867 1.00 95.38 85 VAL A N 1
ATOM 635 C CA . VAL A 1 85 ? -18.049 -2.572 -3.554 1.00 95.38 85 VAL A CA 1
ATOM 636 C C . VAL A 1 85 ? -18.627 -3.929 -3.157 1.00 95.38 85 VAL A C 1
ATOM 638 O O . VAL A 1 85 ? -19.333 -4.015 -2.153 1.00 95.38 85 VAL A O 1
ATOM 641 N N . ALA A 1 86 ? -18.304 -4.998 -3.885 1.00 95.19 86 ALA A N 1
ATOM 642 C CA . ALA A 1 86 ? -18.762 -6.348 -3.578 1.00 95.19 86 ALA A CA 1
ATOM 643 C C . ALA A 1 86 ? -18.276 -6.817 -2.199 1.00 95.19 86 ALA A C 1
ATOM 645 O O . ALA A 1 86 ? -19.070 -7.333 -1.414 1.00 95.19 86 ALA A O 1
ATOM 646 N N . ILE A 1 87 ? -17.007 -6.574 -1.860 1.00 93.19 87 ILE A N 1
ATOM 647 C CA . ILE A 1 87 ? -16.435 -6.860 -0.541 1.00 93.19 87 ILE A CA 1
ATOM 648 C C . ILE A 1 87 ? -17.151 -6.045 0.538 1.00 93.19 87 ILE A C 1
ATOM 650 O O . ILE A 1 87 ? -17.552 -6.602 1.559 1.00 93.19 87 ILE A O 1
ATOM 654 N N . ALA A 1 88 ? -17.366 -4.745 0.323 1.00 92.75 88 ALA A N 1
ATOM 655 C CA . ALA A 1 88 ? -18.074 -3.898 1.278 1.00 92.75 88 ALA A CA 1
ATOM 656 C C . ALA A 1 88 ? -19.516 -4.383 1.518 1.00 92.75 88 ALA A C 1
ATOM 658 O O . ALA A 1 88 ? -19.944 -4.505 2.669 1.00 92.75 88 ALA A O 1
ATOM 659 N N . LEU A 1 89 ? -20.247 -4.724 0.451 1.00 95.06 89 LEU A N 1
ATOM 660 C CA . LEU A 1 89 ? -21.593 -5.295 0.528 1.00 95.06 89 LEU A CA 1
ATOM 661 C C . LEU A 1 89 ? -21.591 -6.655 1.227 1.00 95.06 89 LEU A C 1
ATOM 663 O O . LEU A 1 89 ? -22.458 -6.909 2.062 1.00 95.06 89 LEU A O 1
ATOM 667 N N . LEU A 1 90 ? -20.610 -7.512 0.951 1.00 94.88 90 LEU A N 1
ATOM 668 C CA . LEU A 1 90 ? -20.444 -8.796 1.627 1.00 94.88 90 LEU A CA 1
ATOM 669 C C . LEU A 1 90 ? -20.221 -8.592 3.127 1.00 94.88 90 LEU A C 1
ATOM 671 O O . LEU A 1 90 ? -20.921 -9.201 3.934 1.00 94.88 90 LEU A O 1
ATOM 675 N N . LEU A 1 91 ? -19.306 -7.706 3.528 1.00 92.19 91 LEU A N 1
ATOM 676 C CA . LEU A 1 91 ? -19.029 -7.421 4.941 1.00 92.19 91 LEU A CA 1
ATOM 677 C C . LEU A 1 91 ? -20.238 -6.813 5.664 1.00 92.19 91 LEU A C 1
ATOM 679 O O . LEU A 1 91 ? -20.468 -7.123 6.839 1.00 92.19 91 LEU A O 1
ATOM 683 N N . LEU A 1 92 ? -21.016 -5.983 4.966 1.00 93.06 92 LEU A N 1
ATOM 684 C CA . LEU A 1 92 ? -22.235 -5.370 5.484 1.00 93.06 92 LEU A CA 1
ATOM 685 C C . LEU A 1 92 ? -23.370 -6.394 5.653 1.00 93.06 92 LEU A C 1
ATOM 687 O O . LEU A 1 92 ? -23.966 -6.480 6.726 1.00 93.06 92 LEU A O 1
ATOM 691 N N . THR A 1 93 ? -23.654 -7.191 4.621 1.00 95.12 93 THR A N 1
ATOM 692 C CA . THR A 1 93 ? -24.768 -8.161 4.598 1.00 95.12 93 THR A CA 1
ATOM 693 C C . THR A 1 93 ? -24.532 -9.340 5.539 1.00 95.12 93 THR A C 1
ATOM 695 O O . THR A 1 93 ? -25.423 -9.717 6.299 1.00 95.12 93 THR A O 1
ATOM 698 N N . THR A 1 94 ? -23.313 -9.881 5.566 1.00 94.38 94 THR A N 1
ATOM 699 C CA . THR A 1 94 ? -22.932 -10.980 6.471 1.00 94.38 94 THR A CA 1
ATOM 700 C C . THR A 1 94 ? -22.748 -10.527 7.920 1.00 94.38 94 THR A C 1
ATOM 702 O O . THR A 1 94 ? -22.625 -11.362 8.821 1.00 94.38 94 THR A O 1
ATOM 705 N N . LYS A 1 95 ? -22.715 -9.206 8.160 1.00 93.19 95 LYS A N 1
ATOM 706 C CA . LYS A 1 95 ? -22.377 -8.580 9.446 1.00 93.19 95 LYS A CA 1
ATOM 707 C C . LYS A 1 95 ? -21.026 -9.054 9.994 1.00 93.19 95 LYS A C 1
ATOM 709 O O . LYS A 1 95 ? -20.803 -9.030 11.206 1.00 93.19 95 LYS A O 1
ATOM 714 N N . LEU A 1 96 ? -20.109 -9.477 9.122 1.00 91.00 96 LEU A N 1
ATOM 715 C CA . LEU A 1 96 ? -18.812 -10.013 9.527 1.00 91.00 96 LEU A CA 1
ATOM 716 C C . LEU A 1 96 ? -17.989 -8.968 10.290 1.00 91.00 96 LEU A C 1
ATOM 718 O O . LEU A 1 96 ? -17.401 -9.290 11.316 1.00 91.00 96 LEU A O 1
ATOM 722 N N . SER A 1 97 ? -18.049 -7.698 9.877 1.00 90.50 97 SER A N 1
ATOM 723 C CA . SER A 1 97 ? -17.429 -6.586 10.616 1.00 90.50 97 SER A CA 1
ATOM 724 C C . SER A 1 97 ? -17.951 -6.477 12.060 1.00 90.50 97 SER A C 1
ATOM 726 O O . SER A 1 97 ? -17.162 -6.320 12.994 1.00 90.50 97 SER A O 1
ATOM 728 N N . ALA A 1 98 ? -19.260 -6.655 12.277 1.00 92.38 98 ALA A N 1
ATOM 729 C CA . ALA A 1 98 ? -19.829 -6.659 13.624 1.00 92.38 98 ALA A CA 1
ATOM 730 C C . ALA A 1 98 ? -19.322 -7.853 14.447 1.00 92.38 98 ALA A C 1
ATOM 732 O O . ALA A 1 98 ? -18.968 -7.674 15.608 1.00 92.38 98 ALA A O 1
ATOM 733 N N . ARG A 1 99 ? -19.182 -9.039 13.836 1.00 94.00 99 ARG A N 1
ATOM 734 C CA . ARG A 1 99 ? -18.615 -10.220 14.512 1.00 94.00 99 ARG A CA 1
ATOM 735 C C . ARG A 1 99 ? -17.170 -10.003 14.960 1.00 94.00 99 ARG A C 1
ATOM 737 O O . ARG A 1 99 ? -16.824 -10.394 16.069 1.00 94.00 99 ARG A O 1
ATOM 744 N N . ILE A 1 100 ? -16.339 -9.352 14.142 1.00 93.88 100 ILE A N 1
ATOM 745 C CA . ILE A 1 100 ? -14.955 -9.007 14.516 1.00 93.88 100 ILE A CA 1
ATOM 746 C C . ILE A 1 100 ? -14.954 -8.059 15.721 1.00 93.88 100 ILE A C 1
ATOM 748 O O . ILE A 1 100 ? -14.187 -8.248 16.662 1.00 93.88 100 ILE A O 1
ATOM 752 N N . ARG A 1 101 ? -15.827 -7.045 15.709 1.00 93.62 101 ARG A N 1
ATOM 753 C CA . ARG A 1 101 ? -15.980 -6.108 16.829 1.00 93.62 101 ARG A CA 1
ATOM 754 C C . ARG A 1 101 ? -16.417 -6.828 18.105 1.00 93.62 101 ARG A C 1
ATOM 756 O O . ARG A 1 101 ? -15.868 -6.554 19.168 1.00 93.62 101 ARG A O 1
ATOM 763 N N . ASP A 1 102 ? -17.395 -7.721 18.006 1.00 94.44 102 ASP A N 1
ATOM 764 C CA . ASP A 1 102 ? -17.930 -8.451 19.156 1.00 94.44 102 ASP A CA 1
ATOM 765 C C . ASP A 1 102 ? -16.877 -9.413 19.731 1.00 94.44 102 ASP A C 1
ATOM 767 O O . ASP A 1 102 ? -16.709 -9.479 20.946 1.00 94.44 102 ASP A O 1
ATOM 771 N N . LEU A 1 103 ? -16.082 -10.059 18.869 1.00 93.88 103 LEU A N 1
ATOM 772 C CA . LEU A 1 103 ? -14.908 -10.834 19.275 1.00 93.88 103 LEU A CA 1
ATOM 773 C C . LEU A 1 103 ? -13.882 -9.949 20.001 1.00 93.88 103 LEU A C 1
ATOM 775 O O . LEU A 1 103 ? -13.449 -10.283 21.100 1.00 93.88 103 LEU A O 1
ATOM 779 N 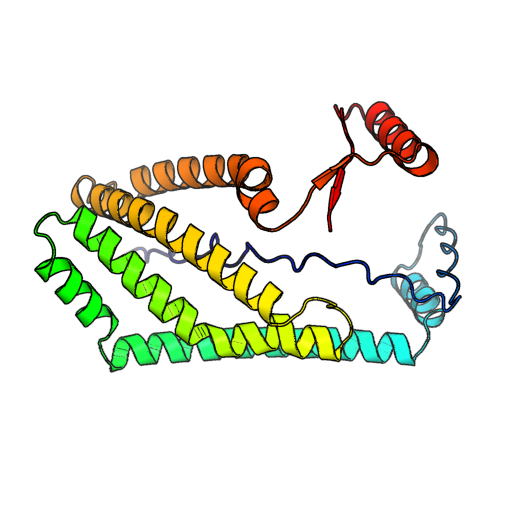N . ALA A 1 104 ? -13.533 -8.791 19.438 1.00 94.44 104 ALA A N 1
ATOM 780 C CA . ALA A 1 104 ? -12.607 -7.854 20.072 1.00 94.44 104 ALA A CA 1
ATOM 781 C C . ALA A 1 104 ? -13.107 -7.391 21.453 1.00 94.44 104 ALA A C 1
ATOM 783 O O . ALA A 1 104 ? -12.318 -7.280 22.392 1.00 94.44 104 ALA A O 1
ATOM 784 N N . ALA A 1 105 ? -14.415 -7.161 21.594 1.00 93.88 105 ALA A N 1
ATOM 785 C CA . ALA A 1 105 ? -15.041 -6.798 22.861 1.00 93.88 105 ALA A CA 1
ATOM 786 C C . ALA A 1 105 ? -15.064 -7.949 23.878 1.00 93.88 105 ALA A C 1
ATOM 788 O O . ALA A 1 105 ? -14.959 -7.691 25.076 1.00 93.88 105 ALA A O 1
ATOM 789 N N . ALA A 1 106 ? -15.167 -9.198 23.415 1.00 93.88 106 ALA A N 1
ATOM 790 C CA . ALA A 1 106 ? -15.072 -10.380 24.266 1.00 93.88 106 ALA A CA 1
ATOM 791 C C . ALA A 1 106 ? -13.638 -10.623 24.774 1.00 93.88 106 ALA A C 1
ATOM 793 O O . ALA A 1 106 ? -13.461 -11.107 25.888 1.00 93.88 106 ALA A O 1
ATOM 794 N N . LEU A 1 107 ? -12.617 -10.266 23.984 1.00 93.81 107 LEU A N 1
ATOM 795 C CA . LEU A 1 107 ? -11.207 -10.456 24.350 1.00 93.81 107 LEU A CA 1
ATOM 796 C C . LEU A 1 107 ? -10.691 -9.419 25.355 1.00 93.81 107 LEU A C 1
ATOM 798 O O . LEU A 1 107 ? -9.815 -9.726 26.160 1.00 93.81 107 LEU A O 1
ATOM 802 N N . THR A 1 108 ? -11.172 -8.175 25.299 1.00 93.38 108 THR A N 1
ATOM 803 C CA . THR A 1 108 ? -10.678 -7.112 26.182 1.00 93.38 108 THR A CA 1
ATOM 804 C C . THR A 1 108 ? -11.745 -6.076 26.503 1.00 93.38 108 THR A C 1
ATOM 806 O O . THR A 1 108 ? -12.542 -5.688 25.651 1.00 93.38 108 THR A O 1
ATOM 809 N N . SER A 1 109 ? -11.722 -5.552 27.729 1.00 90.69 109 SER A N 1
ATOM 810 C CA . SER A 1 109 ? -12.561 -4.425 28.156 1.00 90.69 109 SER A CA 1
ATOM 811 C C . SER A 1 109 ? -11.962 -3.057 27.785 1.00 90.69 109 SER A C 1
ATOM 813 O O . SER A 1 109 ? -12.666 -2.041 27.799 1.00 90.69 109 SER A O 1
ATOM 815 N N . PHE A 1 110 ? -10.674 -3.003 27.416 1.00 91.44 110 PHE A N 1
ATOM 816 C CA . PHE A 1 110 ? -9.983 -1.758 27.086 1.00 91.44 110 PHE A CA 1
ATOM 817 C C . PHE A 1 110 ? -10.323 -1.295 25.663 1.00 91.44 110 PHE A C 1
ATOM 819 O O . PHE A 1 110 ? -9.831 -1.832 24.673 1.00 91.44 110 PHE A O 1
ATOM 826 N N . ARG A 1 111 ? -11.166 -0.259 25.552 1.00 89.44 111 ARG A N 1
ATOM 827 C CA . ARG A 1 111 ? -11.731 0.199 24.265 1.00 89.44 111 ARG A CA 1
ATOM 828 C C . ARG A 1 111 ? -10.700 0.488 23.155 1.00 89.44 111 ARG A C 1
ATOM 830 O O . ARG A 1 111 ? -10.962 0.095 22.024 1.00 89.44 111 ARG A O 1
ATOM 837 N N . PRO A 1 112 ? -9.541 1.127 23.413 1.00 90.94 112 PRO A N 1
ATOM 838 C CA . PRO A 1 112 ? -8.524 1.313 22.376 1.00 90.94 112 PRO A CA 1
ATOM 839 C C . PRO A 1 112 ? -7.936 -0.011 21.872 1.00 90.94 112 PRO A C 1
ATOM 841 O O . PRO A 1 112 ? -7.748 -0.172 20.670 1.00 90.94 112 PRO A O 1
ATOM 844 N N . ALA A 1 113 ? -7.724 -0.991 22.757 1.00 92.06 113 ALA A N 1
ATOM 845 C CA . ALA A 1 113 ? -7.282 -2.323 22.342 1.00 92.06 113 ALA A CA 1
ATOM 846 C C . ALA A 1 113 ? -8.355 -3.058 21.526 1.00 92.06 113 ALA A C 1
ATOM 848 O O . ALA A 1 113 ? -8.005 -3.753 20.579 1.00 92.06 113 ALA A O 1
ATOM 849 N N . GLN A 1 114 ? -9.649 -2.849 21.804 1.00 94.50 114 GLN A N 1
ATOM 850 C CA . GLN A 1 114 ? -10.722 -3.385 20.953 1.00 94.50 114 GLN A CA 1
ATOM 851 C C . GLN A 1 114 ? -10.621 -2.854 19.516 1.00 94.50 114 GLN A C 1
ATOM 853 O O . GLN A 1 114 ? -10.748 -3.626 18.570 1.00 94.50 114 GLN A O 1
ATOM 858 N N . ALA A 1 115 ? -10.356 -1.552 19.341 1.00 94.31 115 ALA A N 1
ATOM 859 C CA . ALA A 1 115 ? -10.159 -0.955 18.018 1.00 94.31 115 ALA A CA 1
ATOM 860 C C . ALA A 1 115 ? -8.921 -1.531 17.308 1.00 94.31 115 ALA A C 1
ATOM 862 O O . ALA A 1 115 ? -8.973 -1.797 16.109 1.00 94.31 115 ALA A O 1
ATOM 863 N N . GLY A 1 116 ? -7.843 -1.782 18.057 1.00 93.81 116 GLY A N 1
ATOM 864 C CA . GLY A 1 116 ? -6.647 -2.440 17.535 1.00 93.81 116 GLY A CA 1
ATOM 865 C C . GLY A 1 116 ? -6.911 -3.874 17.063 1.00 93.81 116 GLY A C 1
ATOM 866 O O . GLY A 1 116 ? -6.603 -4.213 15.925 1.00 93.81 116 GLY A O 1
ATOM 867 N N . ILE A 1 117 ? -7.550 -4.700 17.896 1.00 94.88 117 ILE A N 1
ATOM 868 C CA . ILE A 1 117 ? -7.915 -6.087 17.553 1.00 94.88 117 ILE A CA 1
ATOM 869 C C . ILE A 1 117 ? -8.885 -6.118 16.364 1.00 94.88 117 ILE A C 1
ATOM 871 O O . ILE A 1 117 ? -8.742 -6.950 15.467 1.00 94.88 117 ILE A O 1
ATOM 875 N N . TYR A 1 118 ? -9.839 -5.183 16.318 1.00 95.62 118 TYR A N 1
ATOM 876 C CA . TYR A 1 118 ? -10.723 -5.028 15.167 1.00 95.62 118 TYR A CA 1
ATOM 877 C C . TYR A 1 118 ? -9.934 -4.770 13.879 1.00 95.62 118 TYR A C 1
ATOM 879 O O . TYR A 1 118 ? -10.208 -5.405 12.861 1.00 95.62 118 TYR A O 1
ATOM 887 N N . ALA A 1 119 ? -8.936 -3.881 13.925 1.00 94.44 119 ALA A N 1
ATOM 888 C CA . ALA A 1 119 ? -8.104 -3.563 12.770 1.00 94.44 119 ALA A CA 1
ATOM 889 C C . ALA A 1 119 ? -7.330 -4.786 12.252 1.00 94.44 119 ALA A C 1
ATOM 891 O O . ALA A 1 119 ? -7.265 -4.975 11.042 1.00 94.44 119 ALA A O 1
ATOM 892 N N . ILE A 1 120 ? -6.823 -5.651 13.143 1.00 95.44 120 ILE A N 1
ATOM 893 C CA . ILE A 1 120 ? -6.170 -6.923 12.772 1.00 95.44 120 ILE A CA 1
ATOM 894 C C . ILE A 1 120 ? -7.138 -7.804 11.980 1.00 95.44 120 ILE A C 1
ATOM 896 O O . ILE A 1 120 ? -6.843 -8.199 10.853 1.00 95.44 120 ILE A O 1
ATOM 900 N N . GLY A 1 121 ? -8.310 -8.100 12.553 1.00 94.50 121 GLY A N 1
ATOM 901 C CA . GLY A 1 121 ? -9.285 -8.987 11.914 1.00 94.50 121 GLY A CA 1
ATOM 902 C C . GLY A 1 121 ? -9.780 -8.434 10.579 1.00 94.50 121 GLY A C 1
ATOM 903 O O . GLY A 1 121 ? -9.878 -9.167 9.596 1.00 94.50 121 GLY A O 1
ATOM 904 N N . PHE A 1 122 ? -10.035 -7.125 10.526 1.00 93.56 122 PHE A N 1
ATOM 905 C CA . PHE A 1 122 ? -10.433 -6.450 9.298 1.00 93.56 122 PHE A CA 1
ATOM 906 C C . PHE A 1 122 ? -9.338 -6.514 8.225 1.00 93.56 122 PHE A C 1
ATOM 908 O O . PHE A 1 122 ? -9.646 -6.845 7.084 1.00 93.56 122 PHE A O 1
ATOM 915 N N . ALA A 1 123 ? -8.074 -6.257 8.580 1.00 92.88 123 ALA A N 1
ATOM 916 C CA . ALA A 1 123 ? -6.950 -6.296 7.646 1.00 92.88 123 ALA A CA 1
ATOM 917 C C . ALA A 1 123 ? -6.747 -7.690 7.037 1.00 92.88 123 ALA A C 1
ATOM 919 O O . ALA A 1 123 ? -6.591 -7.804 5.824 1.00 92.88 123 ALA A O 1
ATOM 920 N N . ILE A 1 124 ? -6.819 -8.751 7.850 1.00 95.56 124 ILE A N 1
ATOM 921 C CA . ILE A 1 124 ? -6.697 -10.136 7.367 1.00 95.56 124 ILE A CA 1
ATOM 922 C C . ILE A 1 124 ? -7.817 -10.458 6.378 1.00 95.56 124 ILE A C 1
ATOM 924 O O . ILE A 1 124 ? -7.555 -10.952 5.286 1.00 95.56 124 ILE A O 1
ATOM 928 N N . ILE A 1 125 ? -9.069 -10.162 6.736 1.00 94.25 125 ILE A N 1
ATOM 929 C CA . ILE A 1 125 ? -10.216 -10.471 5.875 1.00 94.25 125 ILE A CA 1
ATOM 930 C C . ILE A 1 125 ? -10.151 -9.661 4.580 1.00 94.25 125 ILE A C 1
ATOM 932 O O . ILE A 1 125 ? -10.351 -10.220 3.505 1.00 94.25 125 ILE A O 1
ATOM 936 N N . ALA A 1 126 ? -9.835 -8.368 4.661 1.00 90.81 126 ALA A N 1
ATOM 937 C CA . ALA A 1 126 ? -9.675 -7.527 3.483 1.00 90.81 126 ALA A CA 1
ATOM 938 C C . ALA A 1 126 ? -8.557 -8.045 2.567 1.00 90.81 126 ALA A C 1
ATOM 940 O O . ALA A 1 126 ? -8.760 -8.116 1.356 1.00 90.81 126 ALA A O 1
ATOM 941 N N . TRP A 1 127 ? -7.416 -8.457 3.127 1.00 93.69 127 TRP A N 1
ATOM 942 C CA . TRP A 1 127 ? -6.312 -9.034 2.360 1.00 93.69 127 TRP A CA 1
ATOM 943 C C . TRP A 1 127 ? -6.728 -10.328 1.656 1.00 93.69 127 TRP A C 1
ATOM 945 O O . TRP A 1 127 ? -6.549 -10.438 0.447 1.00 93.69 127 TRP A O 1
ATOM 955 N N . VAL A 1 128 ? -7.369 -11.261 2.368 1.00 96.38 128 VAL A N 1
ATOM 956 C CA . VAL A 1 128 ? -7.851 -12.528 1.788 1.00 96.38 128 VAL A CA 1
ATOM 957 C C . VAL A 1 128 ? -8.857 -12.285 0.662 1.00 96.38 128 VAL A C 1
ATOM 959 O O . VAL A 1 128 ? -8.769 -12.921 -0.384 1.00 96.38 128 VAL A O 1
ATOM 962 N N . LEU A 1 129 ? -9.810 -11.369 0.856 1.00 92.94 129 LEU A N 1
ATOM 963 C CA . LEU A 1 129 ? -10.859 -11.108 -0.131 1.00 92.94 129 LEU A CA 1
ATOM 964 C C . LEU A 1 129 ? -10.340 -10.395 -1.388 1.00 92.94 129 LEU A C 1
ATOM 966 O O . LEU A 1 129 ? -10.876 -10.628 -2.467 1.00 92.94 129 LEU A O 1
ATOM 970 N N . ASN A 1 130 ? -9.303 -9.562 -1.267 1.00 92.12 130 ASN A N 1
ATOM 971 C CA . ASN A 1 130 ? -8.670 -8.906 -2.418 1.00 92.12 130 ASN A CA 1
ATOM 972 C C . ASN A 1 130 ? -7.608 -9.779 -3.103 1.00 92.12 130 ASN A C 1
ATOM 974 O O . ASN A 1 130 ? -7.235 -9.511 -4.243 1.00 92.12 130 ASN A O 1
ATOM 978 N N . LEU A 1 131 ? -7.134 -10.838 -2.441 1.00 92.69 131 LEU A N 1
ATOM 979 C CA . LEU A 1 131 ? -6.055 -11.693 -2.933 1.00 92.69 131 LEU A CA 1
ATOM 980 C C . LEU A 1 131 ? -6.259 -12.229 -4.360 1.00 92.69 131 LEU A C 1
ATOM 982 O O . LEU A 1 131 ? -5.287 -12.209 -5.115 1.00 92.69 131 LEU A O 1
ATOM 986 N N . PRO A 1 132 ? -7.462 -12.679 -4.778 1.00 95.44 132 PRO A N 1
ATOM 987 C CA . PRO A 1 132 ? -7.661 -13.186 -6.134 1.00 95.44 132 PRO A CA 1
ATOM 988 C C . PRO A 1 132 ? -7.416 -12.125 -7.211 1.00 95.44 132 PRO A C 1
ATOM 990 O O . PRO A 1 132 ? -6.745 -12.412 -8.201 1.00 95.44 132 PRO A O 1
ATOM 993 N N . LEU A 1 133 ? -7.920 -10.902 -7.005 1.00 92.88 133 LEU A N 1
ATOM 994 C CA . LEU A 1 133 ? -7.726 -9.803 -7.952 1.00 92.88 133 LEU A CA 1
ATOM 995 C C . LEU A 1 133 ? -6.267 -9.334 -7.936 1.00 92.88 133 LEU A C 1
ATOM 997 O O . LEU A 1 133 ? -5.652 -9.243 -8.991 1.00 92.88 133 LEU A O 1
ATOM 1001 N N . ASN A 1 134 ? -5.674 -9.175 -6.750 1.00 92.06 134 ASN A N 1
ATOM 1002 C CA . ASN A 1 134 ? -4.260 -8.817 -6.610 1.00 92.06 134 ASN A CA 1
ATOM 1003 C C . ASN A 1 134 ? -3.329 -9.839 -7.286 1.00 92.06 134 ASN A C 1
ATOM 1005 O O . ASN A 1 134 ? -2.323 -9.458 -7.874 1.00 92.06 134 ASN A O 1
ATOM 1009 N N . CYS A 1 135 ? -3.652 -11.134 -7.211 1.00 94.44 135 CYS A N 1
ATOM 1010 C CA . CYS A 1 135 ? -2.916 -12.199 -7.898 1.00 94.44 135 CYS A CA 1
ATOM 1011 C C . CYS A 1 135 ? -3.040 -12.078 -9.418 1.00 94.44 135 CYS A C 1
ATOM 1013 O O . CYS A 1 135 ? -2.052 -12.210 -10.143 1.00 94.44 135 CYS A O 1
ATOM 1015 N N . TYR A 1 136 ? -4.247 -11.806 -9.915 1.00 95.19 136 TYR A N 1
ATOM 1016 C CA . TYR A 1 136 ? -4.446 -11.596 -11.341 1.00 95.19 136 TYR A CA 1
ATOM 1017 C C . TYR A 1 136 ? -3.643 -10.392 -11.846 1.00 95.19 136 TYR A C 1
ATOM 1019 O O . TYR A 1 136 ? -2.897 -10.526 -12.812 1.00 95.19 136 TYR A O 1
ATOM 1027 N N . GLU A 1 137 ? -3.755 -9.249 -11.169 1.00 92.88 137 GLU A N 1
ATOM 1028 C CA . GLU A 1 137 ? -3.116 -7.998 -11.577 1.00 92.88 137 GLU A CA 1
ATOM 1029 C C . GLU A 1 137 ? -1.600 -8.044 -11.412 1.00 92.88 137 GLU A C 1
ATOM 1031 O O . GLU A 1 137 ? -0.886 -7.798 -12.374 1.00 92.88 137 GLU A O 1
ATOM 1036 N N . GLY A 1 138 ? -1.110 -8.402 -10.225 1.00 89.62 138 GLY A N 1
ATOM 1037 C CA . GLY A 1 138 ? 0.309 -8.304 -9.885 1.00 89.62 138 GLY A CA 1
ATOM 1038 C C . GLY A 1 138 ? 1.160 -9.509 -10.281 1.00 89.62 138 GLY A C 1
ATOM 1039 O O . GLY A 1 138 ? 2.381 -9.398 -10.291 1.00 89.62 138 GLY A O 1
ATOM 1040 N N . PHE A 1 139 ? 0.554 -10.660 -10.589 1.00 93.19 139 PHE A N 1
ATOM 1041 C CA . PHE A 1 139 ? 1.295 -11.857 -10.992 1.00 93.19 139 PHE A CA 1
ATOM 1042 C C . PHE A 1 139 ? 0.892 -12.327 -12.387 1.00 93.19 139 PHE A C 1
ATOM 1044 O O . PHE A 1 139 ? 1.707 -12.284 -13.306 1.00 93.19 139 PHE A O 1
ATOM 1051 N N . VAL A 1 140 ? -0.356 -12.762 -12.578 1.00 94.94 140 VAL A N 1
ATOM 1052 C CA . VAL A 1 140 ? -0.775 -13.423 -13.828 1.00 94.94 140 VAL A CA 1
ATOM 1053 C C . VAL A 1 140 ? -0.621 -12.493 -15.028 1.00 94.94 140 VAL A C 1
ATOM 1055 O O . VAL A 1 140 ? -0.023 -12.873 -16.034 1.00 94.94 140 VAL A O 1
ATOM 1058 N N . ARG A 1 141 ? -1.142 -11.273 -14.924 1.00 94.50 141 ARG A N 1
ATOM 1059 C CA . ARG A 1 141 ? -1.135 -10.296 -16.008 1.00 94.50 141 ARG A CA 1
ATOM 1060 C C . ARG A 1 141 ? 0.273 -9.797 -16.316 1.00 94.50 141 ARG A C 1
ATOM 1062 O O . ARG A 1 141 ? 0.660 -9.790 -17.480 1.00 94.50 141 ARG A O 1
ATOM 1069 N N . GLU A 1 142 ? 1.070 -9.481 -15.302 1.00 93.00 142 GLU A N 1
ATOM 1070 C CA . GLU A 1 142 ? 2.464 -9.074 -15.512 1.00 93.00 142 GLU A CA 1
ATOM 1071 C C . GLU A 1 142 ? 3.284 -10.161 -16.229 1.00 93.00 142 GLU A C 1
ATOM 1073 O O . GLU A 1 142 ? 4.085 -9.853 -17.111 1.00 93.00 142 GLU A O 1
ATOM 1078 N N . HIS A 1 143 ? 3.034 -11.444 -15.942 1.00 94.06 143 HIS A N 1
ATOM 1079 C CA . HIS A 1 143 ? 3.670 -12.554 -16.661 1.00 94.06 143 HIS A CA 1
ATOM 1080 C C . HIS A 1 143 ? 3.155 -12.710 -18.097 1.00 94.06 143 HIS A C 1
ATOM 1082 O O . HIS A 1 143 ? 3.945 -12.997 -18.994 1.00 94.06 143 HIS A O 1
ATOM 1088 N N . GLN A 1 144 ? 1.858 -12.488 -18.345 1.00 92.94 144 GLN A N 1
ATOM 1089 C CA . GLN A 1 144 ? 1.293 -12.501 -19.703 1.00 92.94 144 GLN A CA 1
ATOM 1090 C C . GLN A 1 144 ? 1.951 -11.451 -20.602 1.00 92.94 144 GLN A C 1
ATOM 1092 O O . GLN A 1 144 ? 2.206 -11.715 -21.776 1.00 92.94 144 GLN A O 1
ATOM 1097 N N . TYR A 1 145 ? 2.262 -10.281 -20.044 1.00 92.31 145 TYR A N 1
ATOM 1098 C CA . TYR A 1 145 ? 2.947 -9.209 -20.759 1.00 92.31 145 TYR A CA 1
ATOM 1099 C C . TYR A 1 145 ? 4.472 -9.258 -20.618 1.00 92.31 145 TYR A C 1
ATOM 1101 O O . TYR A 1 145 ? 5.134 -8.377 -21.159 1.00 92.31 145 TYR A O 1
ATOM 1109 N N . GLY A 1 146 ? 5.054 -10.276 -19.975 1.00 91.69 146 GLY A N 1
ATOM 1110 C CA . GLY A 1 146 ? 6.506 -10.405 -19.793 1.00 91.69 146 GLY A CA 1
ATOM 1111 C C . GLY A 1 146 ? 7.146 -9.259 -18.998 1.00 91.69 146 GLY A C 1
ATOM 1112 O O . GLY A 1 146 ? 8.341 -9.022 -19.137 1.00 91.69 146 GLY A O 1
ATOM 1113 N N . MET A 1 147 ? 6.347 -8.544 -18.203 1.00 91.25 147 MET A N 1
ATOM 1114 C CA . MET A 1 147 ? 6.759 -7.422 -17.353 1.00 91.25 147 MET A CA 1
ATOM 1115 C C . MET A 1 147 ? 7.324 -7.894 -16.006 1.00 91.25 147 MET A C 1
ATOM 1117 O O . MET A 1 147 ? 8.039 -7.150 -15.343 1.00 91.25 147 MET A O 1
ATOM 1121 N N . SER A 1 148 ? 7.033 -9.136 -15.606 1.00 91.00 148 SER A N 1
ATOM 1122 C CA . SER A 1 148 ? 7.548 -9.742 -14.377 1.00 91.00 148 SER A CA 1
ATOM 1123 C C . SER A 1 148 ? 8.344 -11.012 -14.666 1.00 91.00 148 SER A C 1
ATOM 1125 O O . SER A 1 148 ? 7.982 -11.819 -15.524 1.00 91.00 148 SER A O 1
ATOM 1127 N N . ASN A 1 149 ? 9.431 -11.189 -13.915 1.00 91.81 149 ASN A N 1
ATOM 1128 C CA . ASN A 1 149 ? 10.213 -12.425 -13.840 1.00 91.81 149 ASN A CA 1
ATOM 1129 C C . ASN A 1 149 ? 10.107 -13.093 -12.450 1.00 91.81 149 ASN A C 1
ATOM 1131 O O . ASN A 1 149 ? 10.843 -14.036 -12.145 1.00 91.81 149 ASN A O 1
ATOM 1135 N N . GLN A 1 150 ? 9.221 -12.583 -11.591 1.00 91.44 150 GLN A N 1
ATOM 1136 C CA . GLN A 1 150 ? 9.092 -12.985 -10.200 1.00 91.44 150 GLN A CA 1
ATOM 1137 C C . GLN A 1 150 ? 8.365 -14.330 -10.091 1.00 91.44 150 GLN A C 1
ATOM 1139 O O . GLN A 1 150 ? 7.307 -14.526 -10.668 1.00 91.44 150 GLN A O 1
ATOM 1144 N N . THR A 1 151 ? 8.868 -15.270 -9.289 1.00 95.12 151 THR A N 1
ATOM 1145 C CA . THR A 1 151 ? 8.126 -16.524 -9.048 1.00 95.12 151 THR A CA 1
ATOM 1146 C C . THR A 1 151 ? 6.886 -16.287 -8.181 1.00 95.12 151 THR A C 1
ATOM 1148 O O . THR A 1 151 ? 6.877 -15.395 -7.332 1.00 95.12 151 THR A O 1
ATOM 1151 N N . PHE A 1 152 ? 5.865 -17.144 -8.302 1.00 94.69 152 PHE A N 1
ATOM 1152 C CA . PHE A 1 152 ? 4.648 -17.033 -7.482 1.00 94.69 152 PHE A CA 1
ATOM 1153 C C . PHE A 1 152 ? 4.944 -17.036 -5.973 1.00 94.69 152 PHE A C 1
ATOM 1155 O O . PHE A 1 152 ? 4.337 -16.286 -5.213 1.00 94.69 152 PHE A O 1
ATOM 1162 N N . ALA A 1 153 ? 5.910 -17.849 -5.532 1.00 95.81 153 ALA A N 1
ATOM 1163 C CA . ALA A 1 153 ? 6.317 -17.909 -4.130 1.00 95.81 153 ALA A CA 1
ATOM 1164 C C . ALA A 1 153 ? 6.953 -16.595 -3.646 1.00 95.81 153 ALA A C 1
ATOM 1166 O O . ALA A 1 153 ? 6.698 -16.175 -2.518 1.00 95.81 153 ALA A O 1
ATOM 1167 N N . ALA A 1 154 ? 7.754 -15.938 -4.492 1.00 93.25 154 ALA A N 1
ATOM 1168 C CA . ALA A 1 154 ? 8.332 -14.634 -4.179 1.00 93.25 154 ALA A CA 1
ATOM 1169 C C . ALA A 1 154 ? 7.246 -13.548 -4.107 1.00 93.25 154 ALA A C 1
ATOM 1171 O O . ALA A 1 154 ? 7.169 -12.848 -3.098 1.00 93.25 154 ALA A O 1
ATOM 1172 N N . TRP A 1 155 ? 6.348 -13.502 -5.098 1.00 94.25 155 TRP A N 1
ATOM 1173 C CA . TRP A 1 155 ? 5.208 -12.579 -5.131 1.00 94.25 155 TRP A CA 1
ATOM 1174 C C . TRP A 1 155 ? 4.315 -12.717 -3.889 1.00 94.25 155 TRP A C 1
ATOM 1176 O O . TRP A 1 155 ? 4.017 -11.749 -3.187 1.00 94.25 155 TRP A O 1
ATOM 1186 N N . PHE A 1 156 ? 3.929 -13.952 -3.558 1.00 95.00 156 PHE A N 1
ATOM 1187 C CA . PHE A 1 156 ? 3.092 -14.224 -2.392 1.00 95.00 156 PHE A CA 1
ATOM 1188 C C . PHE A 1 156 ? 3.825 -13.911 -1.080 1.00 95.00 156 PHE A C 1
ATOM 1190 O O . PHE A 1 156 ? 3.222 -13.401 -0.134 1.00 95.00 156 PHE A O 1
ATOM 1197 N N . GLY A 1 157 ? 5.135 -14.170 -1.023 1.00 95.19 157 GLY A N 1
ATOM 1198 C CA . GLY A 1 157 ? 5.984 -13.803 0.107 1.00 95.19 157 GLY A CA 1
ATOM 1199 C C . GLY A 1 157 ? 6.024 -12.293 0.348 1.00 95.19 157 GLY A C 1
ATOM 1200 O O . GLY A 1 157 ? 5.913 -11.857 1.492 1.00 95.19 157 GLY A O 1
ATOM 1201 N N . GLU A 1 158 ? 6.122 -11.483 -0.705 1.00 92.19 158 GLU A N 1
ATOM 1202 C CA . GLU A 1 158 ? 6.029 -10.021 -0.607 1.00 92.19 158 GLU A CA 1
ATOM 1203 C C . GLU A 1 158 ? 4.644 -9.562 -0.154 1.00 92.19 158 GLU A C 1
ATOM 1205 O O . GLU A 1 158 ? 4.543 -8.740 0.760 1.00 92.19 158 GLU A O 1
ATOM 1210 N N . SER A 1 159 ? 3.579 -10.165 -0.686 1.00 90.94 159 SER A N 1
ATOM 1211 C CA . SER A 1 159 ? 2.212 -9.900 -0.228 1.00 90.94 159 SER A CA 1
ATOM 1212 C C . SER A 1 159 ? 2.043 -10.176 1.274 1.00 90.94 159 SER A C 1
ATOM 1214 O O . SER A 1 159 ? 1.449 -9.375 2.001 1.00 90.94 159 SER A O 1
ATOM 1216 N N . LEU A 1 160 ? 2.632 -11.268 1.776 1.00 95.19 160 LEU A N 1
ATOM 1217 C CA . LEU A 1 160 ? 2.586 -11.629 3.192 1.00 95.19 160 LEU A CA 1
ATOM 1218 C C . LEU A 1 160 ? 3.421 -10.687 4.073 1.00 95.19 160 LEU A C 1
ATOM 1220 O O . LEU A 1 160 ? 2.987 -10.349 5.175 1.00 95.19 160 LEU A O 1
ATOM 1224 N N . LYS A 1 161 ? 4.587 -10.221 3.601 1.00 90.44 161 LYS A N 1
ATOM 1225 C CA . LYS A 1 161 ? 5.369 -9.173 4.286 1.00 90.44 161 LYS A CA 1
ATOM 1226 C C . LYS A 1 161 ? 4.562 -7.878 4.393 1.00 90.44 161 LYS A C 1
ATOM 1228 O O . LYS A 1 161 ? 4.512 -7.284 5.468 1.00 90.44 161 LYS A O 1
ATOM 1233 N N . GLY A 1 162 ? 3.888 -7.476 3.312 1.00 90.12 162 GLY A N 1
ATOM 1234 C CA . GLY A 1 162 ? 2.988 -6.321 3.301 1.00 90.12 162 GLY A CA 1
ATOM 1235 C C . GLY A 1 162 ? 1.858 -6.462 4.323 1.00 90.12 162 GLY A C 1
ATOM 1236 O O . GLY A 1 162 ? 1.630 -5.553 5.124 1.00 90.12 162 GLY A O 1
ATOM 1237 N N . LEU A 1 163 ? 1.219 -7.638 4.375 1.00 92.94 163 LEU A N 1
ATOM 1238 C CA . LEU A 1 163 ? 0.229 -7.950 5.405 1.00 92.94 163 LEU A CA 1
ATOM 1239 C C . LEU A 1 163 ? 0.835 -7.848 6.811 1.00 92.94 163 LEU A C 1
ATOM 1241 O O . LEU A 1 163 ? 0.254 -7.189 7.666 1.00 92.94 163 LEU A O 1
ATOM 1245 N N . ALA A 1 164 ? 2.002 -8.444 7.061 1.00 94.56 164 ALA A N 1
ATOM 1246 C CA . ALA A 1 164 ? 2.645 -8.419 8.375 1.00 94.56 164 ALA A CA 1
ATOM 1247 C C . ALA A 1 164 ? 2.912 -6.986 8.867 1.00 94.56 164 ALA A C 1
ATOM 1249 O O . ALA A 1 164 ? 2.607 -6.663 10.015 1.00 94.56 164 ALA A O 1
ATOM 1250 N N . ILE A 1 165 ? 3.401 -6.106 7.989 1.00 90.62 165 ILE A N 1
ATOM 1251 C CA . ILE A 1 165 ? 3.589 -4.682 8.298 1.00 90.62 165 ILE A CA 1
ATOM 1252 C C . ILE A 1 165 ? 2.243 -4.026 8.638 1.00 90.62 165 ILE A C 1
ATOM 1254 O O . ILE A 1 165 ? 2.130 -3.333 9.653 1.00 90.62 165 ILE A O 1
ATOM 1258 N N . ALA A 1 166 ? 1.198 -4.283 7.846 1.00 90.75 166 ALA A N 1
ATOM 1259 C CA . ALA A 1 166 ? -0.140 -3.757 8.109 1.00 90.75 166 ALA A CA 1
ATOM 1260 C C . ALA A 1 166 ? -0.702 -4.235 9.462 1.00 90.75 166 ALA A C 1
ATOM 1262 O O . ALA A 1 166 ? -1.296 -3.438 10.191 1.00 90.75 166 ALA A O 1
ATOM 1263 N N . LEU A 1 167 ? -0.466 -5.497 9.839 1.00 93.50 167 LEU A N 1
ATOM 1264 C CA . LEU A 1 167 ? -0.888 -6.066 11.124 1.00 93.50 167 LEU A CA 1
ATOM 1265 C C . LEU A 1 167 ? -0.157 -5.466 12.330 1.00 93.50 167 LEU A C 1
ATOM 1267 O O . LEU A 1 167 ? -0.672 -5.554 13.440 1.00 93.50 167 LEU A O 1
ATOM 1271 N N . VAL A 1 168 ? 1.001 -4.833 12.136 1.00 93.25 168 VAL A N 1
ATOM 1272 C CA . VAL A 1 168 ? 1.698 -4.086 13.193 1.00 93.25 168 VAL A CA 1
ATOM 1273 C C . VAL A 1 168 ? 1.213 -2.638 13.250 1.00 93.25 168 VAL A C 1
ATOM 1275 O O . VAL A 1 168 ? 0.898 -2.130 14.326 1.00 93.25 168 VAL A O 1
ATOM 1278 N N . ILE A 1 169 ? 1.121 -1.965 12.101 1.00 90.50 169 ILE A N 1
ATOM 1279 C CA . ILE A 1 169 ? 0.841 -0.524 12.045 1.00 90.50 169 ILE A CA 1
ATOM 1280 C C . ILE A 1 169 ? -0.641 -0.222 12.305 1.00 90.50 169 ILE A C 1
ATOM 1282 O O . ILE A 1 169 ? -0.961 0.630 13.139 1.00 90.50 169 ILE A O 1
ATOM 1286 N N . LEU A 1 170 ? -1.564 -0.908 11.620 1.00 91.88 170 LEU A N 1
ATOM 1287 C CA . LEU A 1 170 ? -2.996 -0.586 11.682 1.00 91.88 170 LEU A CA 1
ATOM 1288 C C . LEU A 1 170 ? -3.579 -0.655 13.100 1.00 91.88 170 LEU A C 1
ATOM 1290 O O . LEU A 1 170 ? -4.321 0.261 13.461 1.00 91.88 170 LEU A O 1
ATOM 1294 N N . PRO A 1 171 ? -3.253 -1.654 13.943 1.00 94.31 171 PRO A N 1
ATOM 1295 C CA . PRO A 1 171 ? -3.821 -1.727 15.286 1.00 94.31 171 PRO A CA 1
ATOM 1296 C C . PRO A 1 171 ? -3.412 -0.554 16.172 1.00 94.31 171 PRO A C 1
ATOM 1298 O O . PRO A 1 171 ? -4.243 -0.030 16.914 1.00 94.31 171 PRO A O 1
ATOM 1301 N N . ILE A 1 172 ? -2.155 -0.111 16.060 1.00 94.69 172 ILE A N 1
ATOM 1302 C CA . ILE A 1 172 ? -1.625 1.040 16.799 1.00 94.69 172 ILE A CA 1
ATOM 1303 C C . ILE A 1 172 ? -2.359 2.307 16.356 1.00 94.69 172 ILE A C 1
ATOM 1305 O O . ILE A 1 172 ? -2.881 3.053 17.187 1.00 94.69 172 ILE A O 1
ATOM 1309 N N . VAL A 1 173 ? -2.466 2.516 15.042 1.00 94.56 173 VAL A N 1
ATOM 1310 C CA . VAL A 1 173 ? -3.154 3.674 14.458 1.00 94.56 173 VAL A CA 1
ATOM 1311 C C . VAL A 1 173 ? -4.621 3.717 14.886 1.00 94.56 173 VAL A C 1
ATOM 1313 O O . VAL A 1 173 ? -5.098 4.754 15.348 1.00 94.56 173 VAL A O 1
ATOM 1316 N N . PHE A 1 174 ? -5.337 2.595 14.796 1.00 93.69 174 PHE A N 1
ATOM 1317 C CA . PHE A 1 174 ? -6.751 2.518 15.166 1.00 93.69 174 PHE A CA 1
ATOM 1318 C C . PHE A 1 174 ? -6.963 2.716 16.668 1.00 93.69 174 PHE A C 1
ATOM 1320 O O . PHE A 1 174 ? -7.899 3.414 17.061 1.00 93.69 174 PHE A O 1
ATOM 1327 N N . ALA A 1 175 ? -6.090 2.163 17.515 1.00 94.19 175 ALA A N 1
ATOM 1328 C CA . ALA A 1 175 ? -6.154 2.368 18.958 1.00 94.19 175 ALA A CA 1
ATOM 1329 C C . ALA A 1 175 ? -5.977 3.851 19.332 1.00 94.19 175 ALA A C 1
ATOM 1331 O O . ALA A 1 175 ? -6.742 4.381 20.148 1.00 94.19 175 ALA A O 1
ATOM 1332 N N . ILE A 1 176 ? -5.015 4.543 18.713 1.00 94.56 176 ILE A N 1
ATOM 1333 C CA . ILE A 1 176 ? -4.764 5.970 18.961 1.00 94.56 176 ILE A CA 1
ATOM 1334 C C . ILE A 1 176 ? -5.920 6.823 18.435 1.00 94.56 176 ILE A C 1
ATOM 1336 O O . ILE A 1 176 ? -6.475 7.625 19.187 1.00 94.56 176 ILE A O 1
ATOM 1340 N N . LEU A 1 177 ? -6.349 6.619 17.185 1.00 93.44 177 LEU A N 1
ATOM 1341 C CA . LEU A 1 177 ? -7.466 7.369 16.600 1.00 93.44 177 LEU A CA 1
ATOM 1342 C C . LEU A 1 177 ? -8.753 7.198 17.406 1.00 93.44 177 LEU A C 1
ATOM 1344 O O . LEU A 1 177 ? -9.425 8.181 17.719 1.00 93.44 177 LEU A O 1
ATOM 1348 N N . TYR A 1 178 ? -9.073 5.970 17.816 1.00 92.81 178 TYR A N 1
ATOM 1349 C CA . TYR A 1 178 ? -10.243 5.721 18.651 1.00 92.81 178 TYR A CA 1
ATOM 1350 C C . TYR A 1 178 ? -10.133 6.422 20.013 1.00 92.81 178 TYR A C 1
ATOM 1352 O O . TYR A 1 178 ? -11.122 6.941 20.538 1.00 92.81 178 TYR A O 1
ATOM 1360 N N . SER A 1 179 ? -8.926 6.493 20.579 1.00 94.19 179 SER A N 1
ATOM 1361 C CA . SER A 1 179 ? -8.672 7.245 21.812 1.00 94.19 179 SER A CA 1
ATOM 1362 C C . SER A 1 179 ? -8.919 8.743 21.620 1.00 94.19 179 SER A C 1
ATOM 1364 O O . SER A 1 179 ? -9.606 9.351 22.443 1.00 94.19 179 SER A O 1
ATOM 1366 N N . ILE A 1 180 ? -8.462 9.321 20.504 1.00 93.62 180 ILE A N 1
ATOM 1367 C CA . ILE A 1 180 ? -8.720 10.724 20.143 1.00 93.62 180 ILE A CA 1
ATOM 1368 C C . ILE A 1 180 ? -10.223 10.980 20.012 1.00 93.62 180 ILE A C 1
ATOM 1370 O O . ILE A 1 180 ? -10.733 11.944 20.583 1.00 93.62 180 ILE A O 1
ATOM 1374 N N . PHE A 1 181 ? -10.952 10.103 19.319 1.00 92.06 181 PHE A N 1
ATOM 1375 C CA . PHE A 1 181 ? -12.400 10.246 19.147 1.00 92.06 181 PHE A CA 1
ATOM 1376 C C . PHE A 1 181 ? -13.142 10.222 20.481 1.00 92.06 181 PHE A C 1
ATOM 1378 O O . PHE A 1 181 ? -14.121 10.948 20.654 1.00 92.06 181 PHE A O 1
ATOM 1385 N N . ARG A 1 182 ? -12.676 9.412 21.438 1.00 92.62 182 ARG A N 1
ATOM 1386 C CA . ARG A 1 182 ? -13.324 9.286 22.744 1.00 92.62 182 ARG A CA 1
ATOM 1387 C C . ARG A 1 182 ? -13.017 10.459 23.674 1.00 92.62 182 ARG A C 1
ATOM 1389 O O . ARG A 1 182 ? -13.908 10.884 24.400 1.00 92.62 182 ARG A O 1
ATOM 1396 N N . VAL A 1 183 ? -11.781 10.956 23.677 1.00 92.88 183 VAL A N 1
ATOM 1397 C CA . VAL A 1 183 ? -11.348 12.028 24.590 1.00 92.88 183 VAL A CA 1
ATOM 1398 C C . VAL A 1 183 ? -11.723 13.408 24.047 1.00 92.88 183 VAL A C 1
ATOM 1400 O O . VAL A 1 183 ? -12.236 14.245 24.783 1.00 92.88 183 VAL A O 1
ATOM 1403 N N . ALA A 1 184 ? -11.526 13.646 22.751 1.00 91.88 184 ALA A N 1
ATOM 1404 C CA . ALA A 1 184 ? -11.694 14.953 22.127 1.00 91.88 184 ALA A CA 1
ATOM 1405 C C . ALA A 1 184 ? -12.958 15.035 21.255 1.00 91.88 184 ALA A C 1
ATOM 1407 O O . ALA A 1 184 ? -12.921 15.586 20.165 1.00 91.88 184 ALA A O 1
ATOM 1408 N N . GLN A 1 185 ? -14.107 14.522 21.702 1.00 90.81 185 GLN A N 1
ATOM 1409 C CA . GLN A 1 185 ? -15.319 14.357 20.871 1.00 90.81 185 GLN A CA 1
ATOM 1410 C C . GLN A 1 185 ? -15.768 15.586 20.051 1.00 90.81 185 GLN A C 1
ATOM 1412 O O . GLN A 1 185 ? -16.346 15.425 18.980 1.00 90.81 185 GLN A O 1
ATOM 1417 N N . ARG A 1 186 ? -15.534 16.821 20.520 1.00 94.06 186 ARG A N 1
ATOM 1418 C CA . ARG A 1 186 ? -15.892 18.054 19.780 1.00 94.06 186 ARG A CA 1
ATOM 1419 C C . ARG A 1 186 ? -14.773 18.566 18.867 1.00 94.06 186 ARG A C 1
ATOM 1421 O O . ARG A 1 186 ? -15.054 19.227 17.870 1.00 94.06 186 ARG A O 1
ATOM 1428 N N . THR A 1 187 ? -13.524 18.263 19.204 1.00 95.31 187 THR A N 1
ATOM 1429 C CA . THR A 1 187 ? -12.303 18.755 18.541 1.00 95.31 187 THR A CA 1
ATOM 1430 C C . THR A 1 187 ? -11.467 17.624 17.939 1.00 95.31 187 THR A C 1
ATOM 1432 O O . THR A 1 187 ? -10.307 17.824 17.590 1.00 95.31 187 THR A O 1
ATOM 1435 N N . TRP A 1 188 ? -12.050 16.432 17.778 1.00 93.69 188 TRP A N 1
ATOM 1436 C CA . TRP A 1 188 ? -11.359 15.221 17.332 1.00 93.69 188 TRP A CA 1
ATOM 1437 C C . TRP A 1 188 ? -10.736 15.397 15.956 1.00 93.69 188 TRP A C 1
ATOM 1439 O O . TRP A 1 188 ? -9.710 14.799 15.671 1.00 93.69 188 TRP A O 1
ATOM 1449 N N . TRP A 1 189 ? -11.348 16.224 15.113 1.00 92.81 189 TRP A N 1
ATOM 1450 C CA . TRP A 1 189 ? -10.860 16.525 13.779 1.00 92.81 189 TRP A CA 1
ATOM 1451 C C . TRP A 1 189 ? -9.539 17.302 13.840 1.00 92.81 189 TRP A C 1
ATOM 1453 O O . TRP A 1 189 ? -8.671 17.039 13.020 1.00 92.81 189 TRP A O 1
ATOM 1463 N N . ILE A 1 190 ? -9.330 18.173 14.838 1.00 95.19 190 ILE A N 1
ATOM 1464 C CA . ILE A 1 190 ? -8.053 18.882 15.046 1.00 95.19 190 ILE A CA 1
ATOM 1465 C C . ILE A 1 190 ? -6.982 17.869 15.436 1.00 95.19 190 ILE A C 1
ATOM 1467 O O . ILE A 1 190 ? -5.976 17.719 14.752 1.00 95.19 190 ILE A O 1
ATOM 1471 N N . TRP A 1 191 ? -7.227 17.130 16.517 1.00 94.31 191 TRP A N 1
ATOM 1472 C CA . TRP A 1 191 ? -6.249 16.198 17.078 1.00 94.31 191 TRP A CA 1
ATOM 1473 C C . TRP A 1 191 ? -5.979 15.000 16.169 1.00 94.31 191 TRP A C 1
ATOM 1475 O O . TRP A 1 191 ? -4.841 14.561 16.055 1.00 94.31 191 TRP A O 1
ATOM 1485 N N . GLY A 1 192 ? -7.005 14.503 15.481 1.00 93.56 192 GLY A N 1
ATOM 1486 C CA . GLY A 1 192 ? -6.890 13.446 14.483 1.00 93.56 192 GLY A CA 1
ATOM 1487 C C . GLY A 1 192 ? -6.116 13.906 13.252 1.00 93.56 192 GLY A C 1
ATOM 1488 O O . GLY A 1 192 ? -5.310 13.140 12.738 1.00 93.56 192 GLY A O 1
ATOM 1489 N N . THR A 1 193 ? -6.289 15.163 12.826 1.00 94.38 193 THR A N 1
ATOM 1490 C CA . THR A 1 193 ? -5.488 15.747 11.737 1.00 94.38 193 THR A CA 1
ATOM 1491 C C . THR A 1 193 ? -4.036 15.936 12.163 1.00 94.38 193 THR A C 1
ATOM 1493 O O . THR A 1 193 ? -3.148 15.526 11.428 1.00 94.38 193 THR A O 1
ATOM 1496 N N . ILE A 1 194 ? -3.774 16.479 13.358 1.00 95.69 194 ILE A N 1
ATOM 1497 C CA . ILE A 1 194 ? -2.408 16.622 13.896 1.00 95.69 194 ILE A CA 1
ATOM 1498 C C . ILE A 1 194 ? -1.719 15.257 13.975 1.00 95.69 194 ILE A C 1
ATOM 1500 O O . ILE A 1 194 ? -0.608 15.095 13.477 1.00 95.69 194 ILE A O 1
ATOM 1504 N N . PHE A 1 195 ? -2.393 14.260 14.555 1.00 95.50 195 PHE A N 1
ATOM 1505 C CA . PHE A 1 195 ? -1.884 12.893 14.604 1.00 95.50 195 PHE A CA 1
ATOM 1506 C C . PHE A 1 195 ? -1.634 12.333 13.201 1.00 95.50 195 PHE A C 1
ATOM 1508 O O . PHE A 1 195 ? -0.576 11.761 12.964 1.00 95.50 195 PHE A O 1
ATOM 1515 N N . GLY A 1 196 ? -2.569 12.538 12.270 1.00 91.81 196 GLY A N 1
ATOM 1516 C CA . GLY A 1 196 ? -2.436 12.130 10.875 1.00 91.81 196 GLY A CA 1
ATOM 1517 C C . GLY A 1 196 ? -1.202 12.732 10.209 1.00 91.81 196 GLY A C 1
ATOM 1518 O O . GLY A 1 196 ? -0.403 11.980 9.672 1.00 91.81 196 GLY A O 1
ATOM 1519 N N . ILE A 1 197 ? -1.001 14.050 10.317 1.00 94.50 197 ILE A N 1
ATOM 1520 C CA . ILE A 1 197 ? 0.158 14.764 9.753 1.00 94.50 197 ILE A CA 1
ATOM 1521 C C . ILE A 1 197 ? 1.467 14.212 10.319 1.00 94.50 197 ILE A C 1
ATOM 1523 O O . ILE A 1 197 ? 2.399 13.940 9.560 1.00 94.50 197 ILE A O 1
ATOM 1527 N N . ILE A 1 198 ? 1.542 14.036 11.642 1.00 95.38 198 ILE A N 1
ATOM 1528 C CA . ILE A 1 198 ? 2.734 13.493 12.302 1.00 95.38 198 ILE A CA 1
ATOM 1529 C C . ILE A 1 198 ? 2.993 12.073 11.801 1.00 95.38 198 ILE A C 1
ATOM 1531 O O . ILE A 1 198 ? 4.097 11.770 11.358 1.00 95.38 198 ILE A O 1
ATOM 1535 N N . LEU A 1 199 ? 1.969 11.219 11.816 1.00 92.56 199 LEU A N 1
ATOM 1536 C CA . LEU A 1 199 ? 2.070 9.835 11.375 1.00 92.56 199 LEU A CA 1
ATOM 1537 C C . LEU A 1 199 ? 2.517 9.741 9.912 1.00 92.56 199 LEU A C 1
ATOM 1539 O O . LEU A 1 199 ? 3.463 9.018 9.624 1.00 92.56 199 LEU A O 1
ATOM 1543 N N . THR A 1 200 ? 1.887 10.473 8.992 1.00 88.81 200 THR A N 1
ATOM 1544 C CA . THR A 1 200 ? 2.241 10.431 7.565 1.00 88.81 200 THR A CA 1
ATOM 1545 C C . THR A 1 200 ? 3.633 10.982 7.309 1.00 88.81 200 THR A C 1
ATOM 1547 O O . THR A 1 200 ? 4.358 10.425 6.494 1.00 88.81 200 THR A O 1
ATOM 1550 N N . THR A 1 201 ? 4.038 12.038 8.020 1.00 91.88 201 THR A N 1
ATOM 1551 C CA . THR A 1 201 ? 5.399 12.583 7.916 1.00 91.88 201 THR A CA 1
ATOM 1552 C C . THR A 1 201 ? 6.422 11.545 8.362 1.00 91.88 201 THR A C 1
ATOM 1554 O O . THR A 1 201 ? 7.364 11.257 7.629 1.00 91.88 201 THR A O 1
ATOM 1557 N N . LEU A 1 202 ? 6.206 10.930 9.529 1.00 91.12 202 LEU A N 1
ATOM 1558 C CA . LEU A 1 202 ? 7.092 9.893 10.050 1.00 91.12 202 LEU A CA 1
ATOM 1559 C C . LEU A 1 202 ? 7.151 8.680 9.122 1.00 91.12 202 LEU A C 1
ATOM 1561 O O . LEU A 1 202 ? 8.241 8.196 8.844 1.00 91.12 202 LEU A O 1
ATOM 1565 N N . LEU A 1 203 ? 6.008 8.211 8.616 1.00 87.00 203 LEU A N 1
ATOM 1566 C CA . LEU A 1 203 ? 5.965 7.081 7.691 1.00 87.00 203 LEU A CA 1
ATOM 1567 C C . LEU A 1 203 ? 6.644 7.407 6.359 1.00 87.00 203 LEU A C 1
ATOM 1569 O O . LEU A 1 203 ? 7.401 6.576 5.884 1.00 87.00 203 LEU A O 1
ATOM 1573 N N . ASN A 1 204 ? 6.463 8.603 5.793 1.00 88.75 204 ASN A N 1
ATOM 1574 C CA . ASN A 1 204 ? 7.139 8.997 4.550 1.00 88.75 204 ASN A CA 1
ATOM 1575 C C . ASN A 1 204 ? 8.657 9.121 4.722 1.00 88.75 204 ASN A C 1
ATOM 1577 O O . ASN A 1 204 ? 9.404 8.776 3.813 1.00 88.75 204 ASN A O 1
ATOM 1581 N N . MET A 1 205 ? 9.127 9.583 5.885 1.00 89.12 205 MET A N 1
ATOM 1582 C CA . MET A 1 205 ? 10.561 9.619 6.191 1.00 89.12 205 MET A CA 1
ATOM 1583 C C . MET A 1 205 ? 11.127 8.221 6.468 1.00 89.12 205 MET A C 1
ATOM 1585 O O . MET A 1 205 ? 12.250 7.916 6.076 1.00 89.12 205 MET A O 1
ATOM 1589 N N . ALA A 1 206 ? 10.359 7.369 7.148 1.00 88.50 206 ALA A N 1
ATOM 1590 C CA . ALA A 1 206 ? 10.780 6.026 7.525 1.00 88.50 206 ALA A CA 1
ATOM 1591 C C . ALA A 1 206 ? 10.670 5.015 6.373 1.00 88.50 206 ALA A C 1
ATOM 1593 O O . ALA A 1 206 ? 11.436 4.057 6.342 1.00 88.50 206 ALA A O 1
ATOM 1594 N N . ALA A 1 207 ? 9.743 5.207 5.433 1.00 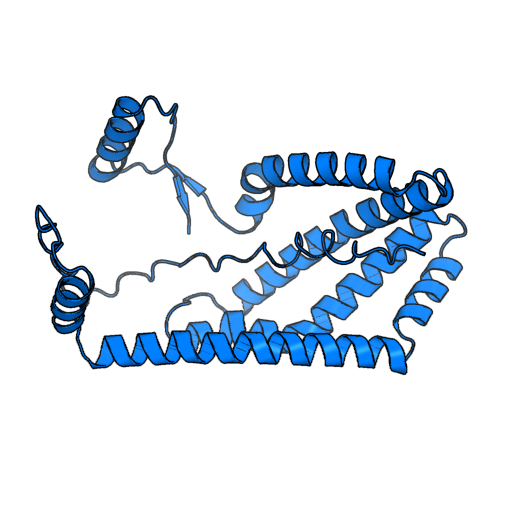86.75 207 ALA A N 1
ATOM 1595 C CA . ALA A 1 207 ? 9.455 4.265 4.356 1.00 86.75 207 ALA A CA 1
ATOM 1596 C C . ALA A 1 207 ? 10.690 3.894 3.514 1.00 86.75 207 ALA A C 1
ATOM 1598 O O . ALA A 1 207 ? 11.018 2.706 3.493 1.00 86.75 207 ALA A O 1
ATOM 1599 N N . PRO A 1 208 ? 11.433 4.840 2.905 1.00 86.88 208 PRO A N 1
ATOM 1600 C CA . PRO A 1 208 ? 12.582 4.488 2.067 1.00 86.88 208 PRO A CA 1
ATOM 1601 C C . PRO A 1 208 ? 13.729 3.839 2.854 1.00 86.88 208 PRO A C 1
ATOM 1603 O O . PRO A 1 208 ? 14.497 3.056 2.309 1.00 86.88 208 PRO A O 1
ATOM 1606 N N . VAL A 1 209 ? 13.844 4.135 4.154 1.00 89.50 209 VAL A N 1
ATOM 1607 C CA . VAL A 1 209 ? 14.959 3.664 4.993 1.00 89.50 209 VAL A CA 1
ATOM 1608 C C . VAL A 1 209 ? 14.663 2.322 5.665 1.00 89.50 209 VAL A C 1
ATOM 1610 O O . VAL A 1 209 ? 15.564 1.504 5.827 1.00 89.50 209 VAL A O 1
ATOM 1613 N N . PHE A 1 210 ? 13.417 2.086 6.079 1.00 88.94 210 PHE A N 1
ATOM 1614 C CA . PHE A 1 210 ? 13.043 0.925 6.892 1.00 88.94 210 PHE A CA 1
ATOM 1615 C C . PHE A 1 210 ? 12.054 -0.012 6.208 1.00 88.94 210 PHE A C 1
ATOM 1617 O O . PHE A 1 210 ? 12.075 -1.205 6.495 1.00 88.94 210 PHE A O 1
ATOM 1624 N N . VAL A 1 211 ? 11.174 0.500 5.343 1.00 86.62 211 VAL A N 1
ATOM 1625 C CA . VAL A 1 211 ? 10.126 -0.308 4.706 1.00 86.62 211 VAL A CA 1
ATOM 1626 C C . VAL A 1 211 ? 10.623 -0.868 3.384 1.00 86.62 211 VAL A C 1
ATOM 1628 O O . VAL A 1 211 ? 10.598 -2.080 3.207 1.00 86.62 211 VAL A O 1
ATOM 1631 N N . GLU A 1 212 ? 11.119 -0.029 2.474 1.00 89.00 212 GLU A N 1
ATOM 1632 C CA . GLU A 1 212 ? 11.550 -0.495 1.152 1.00 89.00 212 GLU A CA 1
ATOM 1633 C C . GLU A 1 212 ? 12.657 -1.569 1.203 1.00 89.00 212 GLU A C 1
ATOM 1635 O O . GLU A 1 212 ? 12.540 -2.554 0.470 1.00 89.00 212 GLU A O 1
ATOM 1640 N N . PRO A 1 213 ? 13.670 -1.498 2.096 1.00 90.06 213 PRO A N 1
ATOM 1641 C CA . PRO A 1 213 ? 14.700 -2.540 2.190 1.00 90.06 213 PRO A CA 1
ATOM 1642 C C . PRO A 1 213 ? 14.198 -3.923 2.644 1.00 90.06 213 PRO A C 1
ATOM 1644 O O . PRO A 1 213 ? 14.925 -4.909 2.544 1.00 90.06 213 PRO A O 1
ATOM 1647 N N . ILE A 1 214 ? 12.964 -4.033 3.155 1.00 90.31 214 ILE A N 1
ATOM 1648 C CA . ILE A 1 214 ? 12.328 -5.326 3.480 1.00 90.31 214 ILE A CA 1
ATOM 1649 C C . ILE A 1 214 ? 11.891 -6.063 2.198 1.00 90.31 214 ILE A C 1
ATOM 1651 O O . ILE A 1 214 ? 11.813 -7.304 2.162 1.00 90.31 214 ILE A O 1
ATOM 1655 N N . PHE A 1 215 ? 11.596 -5.294 1.151 1.00 88.50 215 PHE A N 1
ATOM 1656 C CA . PHE A 1 215 ? 11.129 -5.782 -0.142 1.00 88.50 215 PHE A CA 1
ATOM 1657 C C . PHE A 1 215 ? 12.280 -5.882 -1.142 1.00 88.50 215 PHE A C 1
ATOM 1659 O O . PHE A 1 215 ? 12.419 -6.919 -1.783 1.00 88.50 215 PHE A O 1
ATOM 1666 N N . ASN A 1 216 ? 13.158 -4.876 -1.180 1.00 91.19 216 ASN A N 1
ATOM 1667 C CA . ASN A 1 216 ? 14.186 -4.744 -2.209 1.00 91.19 216 ASN A CA 1
ATOM 1668 C C . ASN A 1 216 ? 15.604 -4.781 -1.632 1.00 91.19 216 ASN A C 1
ATOM 1670 O O . ASN A 1 216 ? 15.844 -4.402 -0.483 1.00 91.19 216 ASN A O 1
ATOM 1674 N N . LYS A 1 217 ? 16.579 -5.188 -2.448 1.00 89.31 217 LYS A N 1
ATOM 1675 C CA . LYS A 1 217 ? 18.002 -5.102 -2.103 1.00 89.31 217 LYS A CA 1
ATOM 1676 C C . LYS A 1 217 ? 18.615 -3.884 -2.777 1.00 89.31 217 LYS A C 1
ATOM 1678 O O . LYS A 1 217 ? 18.612 -3.760 -3.996 1.00 89.31 217 LYS A O 1
ATOM 1683 N N . TYR A 1 218 ? 19.216 -3.033 -1.958 1.00 90.19 218 TYR A N 1
ATOM 1684 C CA . TYR A 1 218 ? 19.951 -1.859 -2.406 1.00 90.19 218 TYR A CA 1
ATOM 1685 C C . TYR A 1 218 ? 21.441 -2.183 -2.387 1.00 90.19 218 TYR A C 1
ATOM 1687 O O . TYR A 1 218 ? 21.998 -2.490 -1.330 1.00 90.19 218 TYR A O 1
ATOM 1695 N N . THR A 1 219 ? 22.102 -2.119 -3.540 1.00 91.06 219 THR A N 1
ATOM 1696 C CA . THR A 1 219 ? 23.557 -2.294 -3.639 1.00 91.06 219 THR A CA 1
ATOM 1697 C C . THR A 1 219 ? 24.210 -1.022 -4.183 1.00 91.06 219 THR A C 1
ATOM 1699 O O . THR A 1 219 ? 23.648 -0.376 -5.068 1.00 91.06 219 THR A O 1
ATOM 1702 N N . PRO A 1 220 ? 25.373 -0.597 -3.654 1.00 91.19 220 PRO A N 1
ATOM 1703 C CA . PRO A 1 220 ? 26.064 0.573 -4.184 1.00 91.19 220 PRO A CA 1
ATOM 1704 C C . PRO A 1 220 ? 26.446 0.376 -5.654 1.00 91.19 220 PRO A C 1
ATOM 1706 O O . PRO A 1 220 ? 27.005 -0.659 -6.022 1.00 91.19 220 PRO A O 1
ATOM 1709 N N . LEU A 1 221 ? 26.191 1.385 -6.487 1.00 91.06 221 LEU A N 1
ATOM 1710 C CA . LEU A 1 221 ? 26.608 1.392 -7.883 1.00 91.06 221 LEU A CA 1
ATOM 1711 C C . LEU A 1 221 ? 28.122 1.615 -7.957 1.00 91.06 221 LEU A C 1
ATOM 1713 O O . LEU A 1 221 ? 28.624 2.710 -7.694 1.00 91.06 221 LEU A O 1
ATOM 1717 N N . THR A 1 222 ? 28.856 0.560 -8.302 1.00 89.69 222 THR A N 1
ATOM 1718 C CA . THR A 1 222 ? 30.324 0.570 -8.322 1.00 89.69 222 THR A CA 1
ATOM 1719 C C . THR A 1 222 ? 30.920 0.962 -9.669 1.00 89.69 222 THR A C 1
ATOM 1721 O O . THR A 1 222 ? 32.053 1.437 -9.678 1.00 89.69 222 THR A O 1
ATOM 1724 N N . ASP A 1 223 ? 30.190 0.805 -10.782 1.00 92.00 223 ASP A N 1
ATOM 1725 C CA . ASP A 1 223 ? 30.696 1.110 -12.127 1.00 92.00 223 ASP A CA 1
ATOM 1726 C C . ASP A 1 223 ? 30.932 2.625 -12.309 1.00 92.00 223 ASP A C 1
ATOM 1728 O O . ASP A 1 223 ? 29.961 3.394 -12.380 1.00 92.00 223 ASP A O 1
ATOM 1732 N N . PRO A 1 224 ? 32.198 3.077 -12.434 1.00 90.81 224 PRO A N 1
ATOM 1733 C CA . PRO A 1 224 ? 32.517 4.493 -12.591 1.00 90.81 224 PRO A CA 1
ATOM 1734 C C . PRO A 1 224 ? 31.928 5.103 -13.867 1.00 90.81 224 PRO A C 1
ATOM 1736 O O . PRO A 1 224 ? 31.584 6.283 -13.871 1.00 90.81 224 PRO A O 1
ATOM 1739 N N . LYS A 1 225 ? 31.751 4.311 -14.938 1.00 93.56 225 LYS A N 1
ATOM 1740 C CA . LYS A 1 225 ? 31.238 4.806 -16.227 1.00 93.56 225 LYS A CA 1
ATOM 1741 C C . LYS A 1 225 ? 29.809 5.332 -16.127 1.00 93.56 225 LYS A C 1
ATOM 1743 O O . LYS A 1 225 ? 29.439 6.213 -16.895 1.00 93.56 225 LYS A O 1
ATOM 1748 N N . ILE A 1 226 ? 29.023 4.795 -15.195 1.00 91.75 226 ILE A N 1
ATOM 1749 C CA . ILE A 1 226 ? 27.629 5.192 -14.965 1.00 91.75 226 ILE A CA 1
ATOM 1750 C C . ILE A 1 226 ? 27.541 6.119 -13.751 1.00 91.75 226 ILE A C 1
ATOM 1752 O O . ILE A 1 226 ? 26.883 7.157 -13.801 1.00 91.75 226 ILE A O 1
ATOM 1756 N N . ARG A 1 227 ? 28.236 5.775 -12.661 1.00 92.31 227 ARG A N 1
ATOM 1757 C CA . ARG A 1 227 ? 28.187 6.519 -11.398 1.00 92.31 227 ARG A CA 1
ATOM 1758 C C . ARG A 1 227 ? 28.719 7.946 -11.535 1.00 92.31 227 ARG A C 1
ATOM 1760 O O . ARG A 1 227 ? 28.093 8.879 -11.034 1.00 92.31 227 ARG A O 1
ATOM 1767 N N . ASP A 1 228 ? 29.870 8.129 -12.178 1.00 93.12 228 ASP A N 1
ATOM 1768 C CA . ASP A 1 228 ? 30.569 9.418 -12.164 1.00 93.12 228 ASP A CA 1
ATOM 1769 C C . ASP A 1 228 ? 29.831 10.510 -12.958 1.00 93.12 228 ASP A C 1
ATOM 1771 O O . ASP A 1 228 ? 29.731 11.627 -12.440 1.00 93.12 228 ASP A O 1
ATOM 1775 N N . PRO A 1 229 ? 29.231 10.227 -14.136 1.00 93.31 229 PRO A N 1
ATOM 1776 C CA . PRO A 1 229 ? 28.347 11.180 -14.808 1.00 93.31 229 PRO A CA 1
ATOM 1777 C C . PRO A 1 229 ? 27.148 11.611 -13.954 1.00 93.31 229 PRO A C 1
ATOM 1779 O O . PRO A 1 229 ? 26.828 12.799 -13.914 1.00 93.31 229 PRO A O 1
ATOM 1782 N N . ILE A 1 230 ? 26.521 10.680 -13.221 1.00 92.56 230 ILE A N 1
ATOM 1783 C CA . ILE A 1 230 ? 25.391 10.985 -12.325 1.00 92.56 230 ILE A CA 1
ATOM 1784 C C . ILE A 1 230 ? 25.841 11.926 -11.201 1.00 92.56 230 ILE A C 1
ATOM 1786 O O . ILE A 1 230 ? 25.205 12.949 -10.949 1.00 92.56 230 ILE A O 1
ATOM 1790 N N . LEU A 1 231 ? 26.970 11.626 -10.552 1.00 92.44 231 LEU A N 1
ATOM 1791 C CA . LEU A 1 231 ? 27.517 12.468 -9.483 1.00 92.44 231 LEU A CA 1
ATOM 1792 C C . LEU A 1 231 ? 28.012 13.827 -9.995 1.00 92.44 231 LEU A C 1
ATOM 1794 O O . LEU A 1 231 ? 27.958 14.820 -9.271 1.00 92.44 231 LEU A O 1
ATOM 1798 N N . ALA A 1 232 ? 28.515 13.899 -11.228 1.00 93.06 232 ALA A N 1
ATOM 1799 C CA . ALA A 1 232 ? 28.872 15.163 -11.862 1.00 93.06 232 ALA A CA 1
ATOM 1800 C C . ALA A 1 232 ? 27.629 16.029 -12.112 1.00 93.06 232 ALA A C 1
ATOM 1802 O O . ALA A 1 232 ? 27.639 17.206 -11.756 1.00 93.06 232 ALA A O 1
ATOM 1803 N N . LEU A 1 233 ? 26.547 15.441 -12.635 1.00 93.88 233 LEU A N 1
ATOM 1804 C CA . LEU A 1 233 ? 25.279 16.138 -12.851 1.00 93.88 233 LEU A CA 1
ATOM 1805 C C . LEU A 1 233 ? 24.660 16.622 -11.531 1.00 93.88 233 LEU A C 1
ATOM 1807 O O . LEU A 1 233 ? 24.213 17.765 -11.452 1.00 93.88 233 LEU A O 1
ATOM 1811 N N . ALA A 1 234 ? 24.682 15.789 -10.486 1.00 93.75 234 ALA A N 1
ATOM 1812 C CA . ALA A 1 234 ? 24.201 16.164 -9.157 1.00 93.75 234 ALA A CA 1
ATOM 1813 C C . ALA A 1 234 ? 24.983 17.358 -8.586 1.00 93.75 234 ALA A C 1
ATOM 1815 O O . ALA A 1 234 ? 24.378 18.328 -8.134 1.00 93.75 234 ALA A O 1
ATOM 1816 N N . ARG A 1 235 ? 26.322 17.334 -8.684 1.00 93.19 235 ARG A N 1
ATOM 1817 C CA . ARG A 1 235 ? 27.182 18.449 -8.250 1.00 93.19 235 ARG A CA 1
ATOM 1818 C C . ARG A 1 235 ? 26.937 19.727 -9.047 1.00 93.19 235 ARG A C 1
ATOM 1820 O O . ARG A 1 235 ? 26.910 20.797 -8.453 1.00 93.19 235 ARG A O 1
ATOM 1827 N N . ALA A 1 236 ? 26.739 19.618 -10.360 1.00 94.81 236 ALA A N 1
ATOM 1828 C CA . ALA A 1 236 ? 26.450 20.765 -11.221 1.00 94.81 236 ALA A CA 1
ATOM 1829 C C . ALA A 1 236 ? 25.119 21.461 -10.879 1.00 94.81 236 ALA A C 1
ATOM 1831 O O . ALA A 1 236 ? 24.953 22.630 -11.204 1.00 94.81 236 ALA A O 1
ATOM 1832 N N . ASN A 1 237 ? 24.197 20.756 -10.216 1.00 95.56 23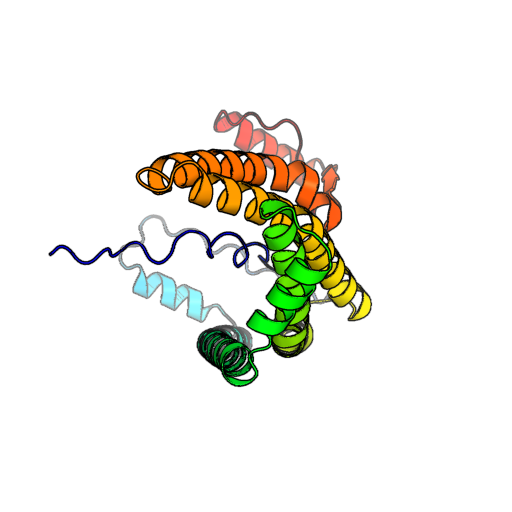7 ASN A N 1
ATOM 1833 C CA . ASN A 1 237 ? 22.900 21.276 -9.777 1.00 95.56 237 ASN A CA 1
ATOM 1834 C C . ASN A 1 237 ? 22.807 21.437 -8.248 1.00 95.56 237 ASN A C 1
ATOM 1836 O O . ASN A 1 237 ? 21.706 21.515 -7.712 1.00 95.56 237 ASN A O 1
ATOM 1840 N N . GLU A 1 238 ? 23.945 21.443 -7.542 1.00 93.94 238 GLU A N 1
ATOM 1841 C CA . GLU A 1 238 ? 24.025 21.634 -6.084 1.00 93.94 238 GLU A CA 1
ATOM 1842 C C . GLU A 1 238 ? 23.204 20.618 -5.259 1.00 93.94 238 GLU A C 1
ATOM 1844 O O . GLU A 1 238 ? 22.823 20.877 -4.117 1.00 93.94 238 GLU A O 1
ATOM 1849 N N . ILE A 1 239 ? 22.959 19.422 -5.806 1.00 93.81 239 ILE A N 1
ATOM 1850 C CA . ILE A 1 239 ? 22.241 18.351 -5.109 1.00 93.81 239 ILE A CA 1
ATOM 1851 C C . ILE A 1 239 ? 23.250 17.550 -4.266 1.00 93.81 239 ILE A C 1
ATOM 1853 O O . ILE A 1 239 ? 24.175 16.949 -4.828 1.00 93.81 239 ILE A O 1
ATOM 1857 N N . PRO A 1 240 ? 23.089 17.479 -2.930 1.00 89.12 240 PRO A N 1
ATOM 1858 C CA . PRO A 1 240 ? 24.036 16.800 -2.050 1.00 89.12 240 PRO A CA 1
ATOM 1859 C C . PRO A 1 240 ? 23.867 15.269 -2.108 1.00 89.12 240 PRO A C 1
ATOM 1861 O O . PRO A 1 240 ? 23.280 14.658 -1.217 1.00 89.12 240 PRO A O 1
ATOM 1864 N N . VAL A 1 241 ? 24.391 14.631 -3.160 1.00 87.12 241 VAL A N 1
ATOM 1865 C CA . VAL A 1 241 ? 24.385 13.166 -3.333 1.00 87.12 241 VAL A CA 1
ATOM 1866 C C . VAL A 1 241 ? 25.724 12.571 -2.903 1.00 87.12 241 VAL A C 1
ATOM 1868 O O . VAL A 1 241 ? 26.773 12.940 -3.426 1.00 87.12 241 VAL A O 1
ATOM 1871 N N . GLN A 1 242 ? 25.689 11.619 -1.969 1.00 79.44 242 GLN A N 1
ATOM 1872 C CA . GLN A 1 242 ? 26.891 10.938 -1.465 1.00 79.44 242 GLN A CA 1
ATOM 1873 C C . GLN A 1 242 ? 27.111 9.571 -2.120 1.00 79.44 242 GLN A C 1
ATOM 1875 O O . GLN A 1 242 ? 28.249 9.157 -2.331 1.00 79.44 242 GLN A O 1
ATOM 1880 N N . GLN A 1 243 ? 26.028 8.856 -2.427 1.00 84.12 243 GLN A N 1
ATOM 1881 C CA . GLN A 1 243 ? 26.059 7.490 -2.944 1.00 84.12 243 GLN A CA 1
ATOM 1882 C C . GLN A 1 243 ? 24.917 7.284 -3.939 1.00 84.12 243 GLN A C 1
ATOM 1884 O O . GLN A 1 243 ? 23.847 7.873 -3.801 1.00 84.12 243 GLN A O 1
ATOM 1889 N N . VAL A 1 244 ? 25.161 6.436 -4.935 1.00 89.31 244 VAL A N 1
ATOM 1890 C CA . VAL A 1 244 ? 24.162 5.991 -5.910 1.00 89.31 244 VAL A CA 1
ATOM 1891 C C . VAL A 1 244 ? 23.968 4.497 -5.695 1.00 89.31 244 VAL A C 1
ATOM 1893 O O . VAL A 1 244 ? 24.953 3.765 -5.603 1.00 89.31 244 VAL A O 1
ATOM 1896 N N . PHE A 1 245 ? 22.719 4.053 -5.597 1.00 90.06 245 PHE A N 1
ATOM 1897 C CA . PHE A 1 245 ? 22.364 2.651 -5.394 1.00 90.06 245 PHE A CA 1
ATOM 1898 C C . PHE A 1 245 ? 21.620 2.109 -6.611 1.00 90.06 245 PHE A C 1
ATOM 1900 O O . PHE A 1 245 ? 20.915 2.851 -7.293 1.00 90.06 245 PHE A O 1
ATOM 1907 N N . VAL A 1 246 ? 21.771 0.811 -6.858 1.00 91.44 246 VAL A N 1
ATOM 1908 C CA . VAL A 1 246 ? 20.931 0.042 -7.774 1.00 91.44 246 VAL A CA 1
ATOM 1909 C C . VAL A 1 246 ? 20.000 -0.857 -6.960 1.00 91.44 246 VAL A C 1
ATOM 1911 O O . VAL A 1 246 ? 20.383 -1.366 -5.902 1.00 91.44 246 VAL A O 1
ATOM 1914 N N . VAL A 1 247 ? 18.768 -0.998 -7.443 1.00 89.19 247 VAL A N 1
ATOM 1915 C CA . VAL A 1 247 ? 17.682 -1.774 -6.827 1.00 89.19 247 VAL A CA 1
ATOM 1916 C C . VAL A 1 247 ? 17.352 -2.956 -7.738 1.00 89.19 247 VAL A C 1
ATOM 1918 O O . VAL A 1 247 ? 17.478 -2.830 -8.958 1.00 89.19 247 VAL A O 1
ATOM 1921 N N . ASN A 1 248 ? 16.980 -4.097 -7.156 1.00 75.31 248 ASN A N 1
ATOM 1922 C CA . ASN A 1 248 ? 16.644 -5.339 -7.862 1.00 75.31 248 ASN A CA 1
ATOM 1923 C C . ASN A 1 248 ? 15.163 -5.724 -7.751 1.00 75.31 248 ASN A C 1
ATOM 1925 O O . ASN A 1 248 ? 14.507 -5.229 -6.814 1.00 75.31 248 ASN A O 1
#

Foldseek 3Di:
DDDDPPPDDPVVPLVPPDPPPQDDPDDPPPPPPDPDPDPDPPDPVDPVVVVVVVVVPDDPVVVVLVCVLVVVVVVLVVVVVVLVVVLVVCCVVVVVLVVQLVVLVVVDVQVLQSQLSSQLVVLVSVLVSCVVSCCCVVPVSCVVSVSDPDDPVLVVVVSVLSSVVSNVPRSVLRSVLVVLCVPVVPCSVVVNVVVVVVVVVVCVVCCVPPPVVVNKDKDFDPDCVPVVVVVVVCVVVVNPDDTDIDID

Sequence (248 aa):
MILRLAFFSVALVVSSIGLPAQQTSPTTANALASPTPAAIPAGIADPEAATRAWLDTMPADEKARSDAYFEGSYWLILWNFLVTVAIALLLLTTKLSARIRDLAAALTSFRPAQAGIYAIGFAIIAWVLNLPLNCYEGFVREHQYGMSNQTFAAWFGESLKGLAIALVILPIVFAILYSIFRVAQRTWWIWGTIFGIILTTLLNMAAPVFVEPIFNKYTPLTDPKIRDPILALARANEIPVQQVFVVN